Protein AF-A0A1M7CJM1-F1 (afdb_monomer_lite)

Sequence (289 aa):
MRGKDGDCLLLLNLLDDLEYRTYTNAGRSAFRRVAKGGFLGARLVSLANVPGAWLVSGVMSSYPRTAASEIARAALDLATGRPDLVFRNPEKIEQGWRSMREDRAAFAEFCGSDELILTPEEAEDRINAYYLHRQEIAAGQRPGAARGERRLVPNRPAFALPPELADSDTVGVVYDQVDGLNFYADYGMLRDLFANPALTGRKRHQDLLRTYLREESITPLPIRRLTAAFPETADAVFRGLLRQPGFTWSEHGNALLRRRKPWYYENEPRPGVSVIGDRLSELLRVRSR

pLDDT: mean 88.88, std 11.82, range [33.0, 98.06]

Structure (mmCIF, N/CA/C/O backbone):
data_AF-A0A1M7CJM1-F1
#
_entry.id   AF-A0A1M7CJM1-F1
#
loop_
_atom_site.group_PDB
_atom_site.id
_atom_site.type_symbol
_atom_site.label_atom_id
_atom_site.label_alt_id
_atom_site.label_comp_id
_atom_site.label_asym_id
_atom_site.label_entity_id
_atom_site.label_seq_id
_atom_site.pdbx_PDB_ins_code
_atom_site.Cartn_x
_atom_site.Cartn_y
_atom_site.Cartn_z
_atom_site.occupancy
_atom_site.B_iso_or_equiv
_atom_site.auth_seq_id
_atom_site.auth_comp_id
_atom_site.auth_asym_id
_atom_site.auth_atom_id
_atom_site.pdbx_PDB_model_num
ATOM 1 N N . MET A 1 1 ? 16.970 -2.933 -26.904 1.00 84.50 1 MET A N 1
ATOM 2 C CA . MET A 1 1 ? 17.015 -3.952 -27.981 1.00 84.50 1 MET A CA 1
ATOM 3 C C . MET A 1 1 ? 18.106 -4.978 -27.690 1.00 84.50 1 MET A C 1
ATOM 5 O O . MET A 1 1 ? 19.251 -4.582 -27.468 1.00 84.50 1 MET A O 1
ATOM 9 N N . ARG A 1 2 ? 17.745 -6.270 -27.643 1.00 88.19 2 ARG A N 1
ATOM 10 C CA . ARG A 1 2 ? 18.648 -7.399 -27.340 1.00 88.19 2 ARG A CA 1
ATOM 11 C C . ARG A 1 2 ? 19.278 -7.992 -28.603 1.00 88.19 2 ARG A C 1
ATOM 13 O O . ARG A 1 2 ? 20.480 -8.260 -28.616 1.00 88.19 2 ARG A O 1
ATOM 20 N N . GLY A 1 3 ? 18.503 -8.110 -29.677 1.00 86.62 3 GLY A N 1
ATOM 21 C CA . GLY A 1 3 ? 18.974 -8.625 -30.958 1.00 86.62 3 GLY A CA 1
ATOM 22 C C . GLY A 1 3 ? 17.943 -8.492 -32.075 1.00 86.62 3 GLY A C 1
ATOM 23 O O . GLY A 1 3 ? 16.878 -7.898 -31.893 1.00 86.62 3 GLY A O 1
ATOM 24 N N . LYS A 1 4 ? 18.293 -9.051 -33.233 1.00 85.56 4 LYS A N 1
ATOM 25 C CA . LYS A 1 4 ? 17.396 -9.260 -34.373 1.00 85.56 4 LYS A CA 1
ATOM 26 C C . LYS A 1 4 ? 17.303 -10.764 -34.610 1.00 85.56 4 LYS A C 1
ATOM 28 O O . LYS A 1 4 ? 18.337 -11.424 -34.557 1.00 85.56 4 LYS A O 1
ATOM 33 N N . ASP A 1 5 ? 16.104 -11.265 -34.863 1.00 82.94 5 ASP A N 1
ATOM 34 C CA . ASP A 1 5 ? 15.852 -12.663 -35.217 1.00 82.94 5 ASP A CA 1
ATOM 35 C C . ASP A 1 5 ? 14.985 -12.689 -36.482 1.00 82.94 5 ASP A C 1
ATOM 37 O O . ASP A 1 5 ? 13.798 -12.357 -36.456 1.00 82.94 5 ASP A O 1
ATOM 41 N N . GLY A 1 6 ? 15.624 -12.947 -37.626 1.00 83.00 6 GLY A N 1
ATOM 42 C CA . GLY A 1 6 ? 15.008 -12.818 -38.946 1.00 83.00 6 GLY A CA 1
ATOM 43 C C . GLY A 1 6 ? 14.379 -11.437 -39.172 1.00 83.00 6 GLY A C 1
ATOM 44 O O . GLY A 1 6 ? 15.072 -10.419 -39.235 1.00 83.00 6 GLY A O 1
ATOM 45 N N . ASP A 1 7 ? 13.053 -11.423 -39.300 1.00 82.69 7 ASP A N 1
ATOM 46 C CA . ASP A 1 7 ? 12.228 -10.233 -39.534 1.00 82.69 7 ASP A CA 1
ATOM 47 C C . ASP A 1 7 ? 11.786 -9.495 -38.262 1.00 82.69 7 ASP A C 1
ATOM 49 O O . ASP A 1 7 ? 11.159 -8.436 -38.351 1.00 82.69 7 ASP A O 1
ATOM 53 N N . CYS A 1 8 ? 12.113 -10.021 -37.080 1.00 87.25 8 CYS A N 1
ATOM 54 C CA . CYS A 1 8 ? 11.689 -9.443 -35.811 1.00 87.25 8 CYS A CA 1
ATOM 55 C C . CYS A 1 8 ? 12.843 -8.819 -35.015 1.00 87.25 8 CYS A C 1
ATOM 57 O O . CYS A 1 8 ? 14.019 -9.182 -35.134 1.00 87.25 8 CYS A O 1
ATOM 59 N N . LEU A 1 9 ? 12.489 -7.852 -34.170 1.00 90.19 9 LEU A N 1
ATOM 60 C CA . LEU A 1 9 ? 13.346 -7.356 -33.102 1.00 90.19 9 LEU A CA 1
ATOM 61 C C . LEU A 1 9 ? 13.034 -8.088 -31.804 1.00 90.19 9 LEU A C 1
ATOM 63 O O . LEU A 1 9 ? 11.875 -8.182 -31.407 1.00 90.19 9 LEU A O 1
ATOM 67 N N . LEU A 1 10 ? 14.087 -8.505 -31.103 1.00 92.62 10 LEU A N 1
ATOM 68 C CA . LEU A 1 10 ? 13.991 -8.974 -29.726 1.00 92.62 10 LEU A CA 1
ATOM 69 C C . LEU A 1 10 ? 14.161 -7.777 -28.791 1.00 92.62 10 LEU A C 1
ATOM 71 O O . LEU A 1 10 ? 15.243 -7.172 -28.693 1.00 92.62 10 LEU A O 1
ATOM 75 N N . LEU A 1 11 ? 13.070 -7.395 -28.133 1.00 93.44 11 LEU A N 1
ATOM 76 C CA . LEU A 1 11 ? 13.013 -6.247 -27.237 1.00 93.44 11 LEU A CA 1
ATOM 77 C C . LEU A 1 11 ? 12.764 -6.720 -25.810 1.00 93.44 11 LEU A C 1
ATOM 79 O O . LEU A 1 11 ? 11.724 -7.292 -25.536 1.00 93.44 11 LEU A O 1
ATOM 83 N N . LEU A 1 12 ? 13.691 -6.432 -24.901 1.00 94.25 12 LEU A N 1
ATOM 84 C CA . LEU A 1 12 ? 13.405 -6.499 -23.471 1.00 94.25 12 LEU A CA 1
ATOM 85 C C . LEU A 1 12 ? 12.703 -5.203 -23.065 1.00 94.25 12 LEU A C 1
ATOM 87 O O . LEU A 1 12 ? 13.264 -4.121 -23.285 1.00 94.25 12 LEU A O 1
ATOM 91 N N . ASN A 1 13 ? 11.509 -5.312 -22.498 1.00 94.62 13 ASN A N 1
ATOM 92 C CA . ASN A 1 13 ? 10.815 -4.184 -21.894 1.00 94.62 13 ASN A CA 1
ATOM 93 C C . ASN A 1 13 ? 11.409 -3.908 -20.505 1.00 94.62 13 ASN A C 1
ATOM 95 O O . ASN A 1 13 ? 11.657 -4.823 -19.732 1.00 94.62 13 ASN A O 1
ATOM 99 N N . LEU A 1 14 ? 11.678 -2.636 -20.211 1.00 94.25 14 LEU A N 1
ATOM 100 C CA . LEU A 1 14 ? 12.316 -2.218 -18.959 1.00 94.25 14 LEU A CA 1
ATOM 101 C C . LEU A 1 14 ? 11.349 -2.170 -17.765 1.00 94.25 14 LEU A C 1
ATOM 103 O O . LEU A 1 14 ? 11.813 -1.973 -16.647 1.00 94.25 14 LEU A O 1
ATOM 107 N N . LEU A 1 15 ? 10.037 -2.290 -18.000 1.00 92.81 15 LEU A N 1
ATOM 108 C CA . LEU A 1 15 ? 9.016 -2.238 -16.949 1.00 92.81 15 LEU A CA 1
ATOM 109 C C . LEU A 1 15 ? 8.681 -3.632 -16.409 1.00 92.81 15 LEU A C 1
ATOM 111 O O . LEU A 1 15 ? 8.781 -3.866 -15.211 1.00 92.81 15 LEU A O 1
ATOM 115 N N . ASP A 1 16 ? 8.284 -4.549 -17.292 1.00 92.62 16 ASP A N 1
ATOM 116 C CA . ASP A 1 16 ? 7.813 -5.894 -16.930 1.00 92.62 16 ASP A CA 1
ATOM 117 C C . ASP A 1 16 ? 8.903 -6.978 -17.045 1.00 92.62 16 ASP A C 1
ATOM 119 O O . ASP A 1 16 ? 8.670 -8.123 -16.668 1.00 92.62 16 ASP A O 1
ATOM 123 N N . ASP A 1 17 ? 10.096 -6.632 -17.537 1.00 93.31 17 ASP A N 1
ATOM 124 C CA . ASP A 1 17 ? 11.204 -7.553 -17.832 1.00 93.31 17 ASP A CA 1
ATOM 125 C C . ASP A 1 17 ? 10.871 -8.683 -18.826 1.00 93.31 17 ASP A C 1
ATOM 127 O O . ASP A 1 17 ? 11.624 -9.650 -18.945 1.00 93.31 17 ASP A O 1
ATOM 131 N N . LEU A 1 18 ? 9.787 -8.565 -19.597 1.00 93.12 18 LEU A N 1
ATOM 132 C CA . LEU A 1 18 ? 9.460 -9.543 -20.630 1.00 93.12 18 LEU A CA 1
ATOM 133 C C . LEU A 1 18 ? 10.205 -9.248 -21.933 1.00 93.12 18 LEU A C 1
ATOM 135 O O . LEU A 1 18 ? 10.439 -8.095 -22.322 1.00 93.12 18 LEU A O 1
ATOM 139 N N . GLU A 1 19 ? 10.545 -10.321 -22.644 1.00 93.12 19 GLU A N 1
ATOM 140 C CA . GLU A 1 19 ? 11.060 -10.239 -24.004 1.00 93.12 19 GLU A CA 1
ATOM 141 C C . GLU A 1 19 ? 9.928 -10.318 -25.031 1.00 93.12 19 GLU A C 1
ATOM 143 O O . GLU A 1 19 ? 9.109 -11.234 -25.048 1.00 93.12 19 GLU A O 1
ATOM 148 N N . TYR A 1 20 ? 9.920 -9.348 -25.936 1.00 92.69 20 TYR A N 1
ATOM 149 C CA . TYR A 1 20 ? 8.908 -9.161 -26.959 1.00 92.69 20 TYR A CA 1
ATOM 150 C C . TYR A 1 20 ? 9.507 -9.413 -28.342 1.00 92.69 20 TYR A C 1
ATOM 152 O O . TYR A 1 20 ? 10.374 -8.657 -28.801 1.00 92.69 20 TYR A O 1
ATOM 160 N N . ARG A 1 21 ? 9.004 -10.442 -29.038 1.00 93.00 21 ARG A N 1
ATOM 161 C CA . ARG A 1 21 ? 9.269 -10.669 -30.467 1.00 93.00 21 ARG A CA 1
ATOM 162 C C . ARG A 1 21 ? 8.431 -9.704 -31.290 1.00 93.00 21 ARG A C 1
ATOM 164 O O . ARG A 1 21 ? 7.219 -9.868 -31.425 1.00 93.00 21 ARG A O 1
ATOM 171 N N . THR A 1 22 ? 9.090 -8.669 -31.792 1.00 92.00 22 THR A N 1
ATOM 172 C CA . THR A 1 22 ? 8.424 -7.484 -32.326 1.00 92.00 22 THR A CA 1
ATOM 173 C C . THR A 1 22 ? 8.595 -7.369 -33.835 1.00 92.00 22 THR A C 1
ATOM 175 O O . THR A 1 22 ? 9.712 -7.322 -34.345 1.00 92.00 22 THR A O 1
ATOM 178 N N . TYR A 1 23 ? 7.477 -7.258 -34.539 1.00 90.06 23 TYR A N 1
ATOM 179 C CA . TYR A 1 23 ? 7.357 -7.152 -35.986 1.00 90.06 23 TYR A CA 1
ATOM 180 C C . TYR A 1 23 ? 6.889 -5.752 -36.391 1.00 90.06 23 TYR A C 1
ATOM 182 O O . TYR A 1 23 ? 6.396 -4.964 -35.580 1.00 90.06 23 TYR A O 1
ATOM 190 N N . THR A 1 24 ? 7.019 -5.440 -37.675 1.00 87.12 24 THR A N 1
ATOM 191 C CA . THR A 1 24 ? 6.542 -4.188 -38.265 1.00 87.12 24 THR A CA 1
ATOM 192 C C . THR A 1 24 ? 5.958 -4.452 -39.646 1.00 87.12 24 THR A C 1
ATOM 194 O O . THR A 1 24 ? 6.519 -5.212 -40.432 1.00 87.12 24 THR A O 1
ATOM 197 N N . ASN A 1 25 ? 4.838 -3.803 -39.955 1.00 84.62 25 ASN A N 1
ATOM 198 C CA . ASN A 1 25 ? 4.237 -3.814 -41.288 1.00 84.62 25 ASN A CA 1
ATOM 199 C C . ASN A 1 25 ? 4.896 -2.797 -42.243 1.00 84.62 25 ASN A C 1
ATOM 201 O O . ASN A 1 25 ? 4.632 -2.832 -43.439 1.00 84.62 25 ASN A O 1
ATOM 205 N N . ALA A 1 26 ? 5.785 -1.931 -41.741 1.00 80.06 26 ALA A N 1
ATOM 206 C CA . ALA A 1 26 ? 6.560 -0.977 -42.540 1.00 80.06 26 ALA A CA 1
ATOM 207 C C . ALA A 1 26 ? 7.817 -1.605 -43.188 1.00 80.06 26 ALA A C 1
ATOM 209 O O . ALA A 1 26 ? 8.628 -0.906 -43.796 1.00 80.06 26 ALA A O 1
ATOM 210 N N . GLY A 1 27 ? 7.987 -2.926 -43.056 1.00 73.56 27 GLY A N 1
ATOM 211 C CA . GLY A 1 27 ? 9.095 -3.694 -43.621 1.00 73.56 27 GLY A CA 1
ATOM 212 C C . GLY A 1 27 ? 10.416 -3.571 -42.847 1.00 73.56 27 GLY A C 1
ATOM 213 O O . GLY A 1 27 ? 10.579 -2.754 -41.940 1.00 73.56 27 GLY A O 1
ATOM 214 N N . ARG A 1 28 ? 11.410 -4.387 -43.233 1.00 71.00 28 ARG A N 1
ATOM 215 C CA . ARG A 1 28 ? 12.724 -4.506 -42.553 1.00 71.00 28 ARG A CA 1
ATOM 216 C C . ARG A 1 28 ? 13.463 -3.174 -42.364 1.00 71.00 28 ARG A C 1
ATOM 218 O O . ARG A 1 28 ? 14.295 -3.043 -41.464 1.00 71.00 28 ARG A O 1
ATOM 225 N N . SER A 1 29 ? 13.208 -2.190 -43.228 1.00 77.12 29 SER A N 1
ATOM 226 C CA . SER A 1 29 ? 13.859 -0.876 -43.189 1.00 77.12 29 SER A CA 1
ATOM 227 C C . SER A 1 29 ? 13.506 -0.075 -41.935 1.00 77.12 29 SER A C 1
ATOM 229 O O . SER A 1 29 ? 14.370 0.654 -41.441 1.00 77.12 29 SER A O 1
ATOM 231 N N . ALA A 1 30 ? 12.308 -0.259 -41.370 1.00 77.00 30 ALA A N 1
ATOM 232 C CA . ALA A 1 30 ? 11.867 0.444 -40.167 1.00 77.00 30 ALA A CA 1
ATOM 233 C C . ALA A 1 30 ? 12.804 0.187 -38.973 1.00 77.00 30 ALA A C 1
ATOM 235 O O . ALA A 1 30 ? 13.086 1.086 -38.183 1.00 77.00 30 ALA A O 1
ATOM 236 N N . PHE A 1 31 ? 13.400 -1.005 -38.896 1.00 82.44 31 PHE A N 1
ATOM 237 C CA . PHE A 1 31 ? 14.320 -1.390 -37.826 1.00 82.44 31 PHE A CA 1
ATOM 238 C C . PHE A 1 31 ? 15.801 -1.085 -38.106 1.00 82.44 31 PHE A C 1
ATOM 240 O O . PHE A 1 31 ? 16.669 -1.469 -37.314 1.00 82.44 31 PHE A O 1
ATOM 247 N N . ARG A 1 32 ? 16.145 -0.405 -39.211 1.00 78.69 32 ARG A N 1
ATOM 248 C CA 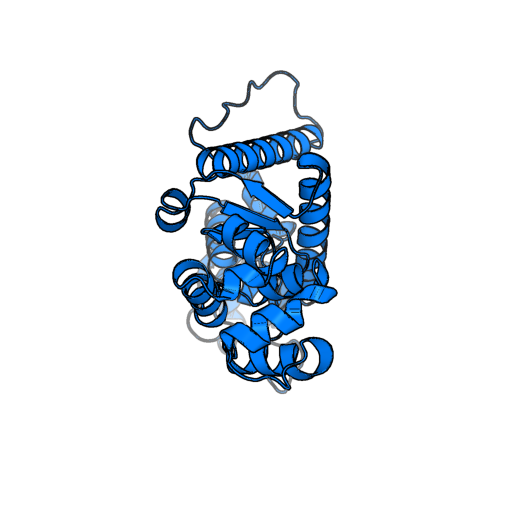. ARG A 1 32 ? 17.553 -0.064 -39.518 1.00 78.69 32 ARG A CA 1
ATOM 249 C C . ARG A 1 32 ? 18.170 0.870 -38.481 1.00 78.69 32 ARG A C 1
ATOM 251 O O . ARG A 1 32 ? 19.335 0.699 -38.147 1.00 78.69 32 ARG A O 1
ATOM 258 N N . ARG A 1 33 ? 17.389 1.818 -37.953 1.00 76.00 33 ARG A N 1
ATOM 259 C CA . ARG A 1 33 ? 17.859 2.820 -36.976 1.00 76.00 33 ARG A CA 1
ATOM 260 C C . ARG A 1 33 ? 17.993 2.273 -35.551 1.00 76.00 33 ARG A C 1
ATOM 262 O O . ARG A 1 33 ? 18.588 2.925 -34.700 1.00 76.00 33 ARG A O 1
ATOM 269 N N . VAL A 1 34 ? 17.478 1.071 -35.283 1.00 81.06 34 VAL A N 1
ATOM 270 C CA . VAL A 1 34 ? 17.554 0.443 -33.959 1.00 81.06 34 VAL A CA 1
ATOM 271 C C . VAL A 1 34 ? 18.825 -0.401 -33.868 1.00 81.06 34 VAL A C 1
ATOM 273 O O . VAL A 1 34 ? 18.889 -1.524 -34.375 1.00 81.06 34 VAL A O 1
ATOM 276 N N . ALA A 1 35 ? 19.848 0.155 -33.220 1.00 83.19 35 ALA A N 1
ATOM 277 C CA . ALA A 1 35 ? 21.113 -0.527 -32.960 1.00 83.19 35 ALA A CA 1
ATOM 278 C C . ALA A 1 35 ? 21.034 -1.443 -31.727 1.00 83.19 35 ALA A C 1
ATOM 280 O O . ALA A 1 35 ? 20.238 -1.222 -30.807 1.00 83.19 35 ALA A O 1
ATOM 281 N N . LYS A 1 36 ? 21.880 -2.482 -31.690 1.00 86.19 36 LYS A N 1
ATOM 282 C CA . LYS A 1 36 ? 21.979 -3.388 -30.535 1.00 86.19 36 LYS A CA 1
ATOM 283 C C . LYS A 1 36 ? 22.379 -2.599 -29.291 1.00 86.19 36 LYS A C 1
ATOM 285 O O . LYS A 1 36 ? 23.283 -1.771 -29.342 1.00 86.19 36 LYS A O 1
ATOM 290 N N . GLY A 1 37 ? 21.680 -2.831 -28.180 1.00 85.81 37 GLY A N 1
ATOM 291 C CA . GLY A 1 37 ? 21.872 -2.066 -26.945 1.00 85.81 37 GLY A CA 1
ATOM 292 C C . GLY A 1 37 ? 21.265 -0.656 -26.949 1.00 85.81 37 GLY A C 1
ATOM 293 O O . GLY A 1 37 ? 21.315 -0.003 -25.912 1.00 85.81 37 GLY A O 1
ATOM 294 N N . GLY A 1 38 ? 20.677 -0.202 -28.062 1.00 91.00 38 GLY A N 1
ATOM 295 C CA . GLY A 1 38 ? 19.844 1.001 -28.111 1.00 91.00 38 GLY A CA 1
ATOM 296 C C . GLY A 1 38 ? 18.434 0.759 -27.567 1.00 91.00 38 GLY A C 1
ATOM 297 O O . GLY A 1 38 ? 18.042 -0.382 -27.272 1.00 91.00 38 GLY A O 1
ATOM 298 N N . PHE A 1 39 ? 17.663 1.838 -27.460 1.00 93.50 39 PHE A N 1
ATOM 299 C CA . PHE A 1 39 ? 16.317 1.837 -26.888 1.00 93.50 39 PHE A CA 1
ATOM 300 C C . PHE A 1 39 ? 15.264 2.169 -27.940 1.00 93.50 39 PHE A C 1
ATOM 302 O O . PHE A 1 39 ? 15.551 2.791 -28.964 1.00 93.50 39 PHE A O 1
ATOM 309 N N . LEU A 1 40 ? 14.041 1.719 -27.678 1.00 92.38 40 LEU A N 1
ATOM 310 C CA . LEU A 1 40 ? 12.901 1.907 -28.557 1.00 92.38 40 LEU A CA 1
ATOM 311 C C . LEU A 1 40 ? 11.705 2.356 -27.723 1.00 92.38 40 LEU A C 1
ATOM 313 O O . LEU A 1 40 ? 11.311 1.644 -26.805 1.00 92.38 40 LEU A O 1
ATOM 317 N N . GLY A 1 41 ? 11.141 3.512 -28.058 1.00 92.19 41 GLY A N 1
ATOM 318 C CA . GLY A 1 41 ? 9.821 3.934 -27.604 1.00 92.19 41 GLY A CA 1
ATOM 319 C C . GLY A 1 41 ? 8.807 3.644 -28.704 1.00 92.19 41 GLY A C 1
ATOM 320 O O . GLY A 1 41 ? 8.903 4.214 -29.790 1.00 92.19 41 GLY A O 1
ATOM 321 N N . ALA A 1 42 ? 7.874 2.730 -28.450 1.00 90.94 42 ALA A N 1
ATOM 322 C CA . ALA A 1 42 ? 6.820 2.362 -29.390 1.00 90.94 42 ALA A CA 1
ATOM 323 C C . ALA A 1 42 ? 5.628 1.755 -28.647 1.00 90.94 42 ALA A C 1
ATOM 325 O O . ALA A 1 42 ? 5.786 1.176 -27.572 1.00 90.94 42 ALA A O 1
ATOM 326 N N . ARG A 1 43 ? 4.441 1.827 -29.255 1.00 91.00 43 ARG A N 1
ATOM 327 C CA . ARG A 1 43 ? 3.285 1.043 -28.816 1.00 91.00 43 ARG A CA 1
ATOM 328 C C . ARG A 1 43 ? 3.327 -0.325 -29.487 1.00 91.00 43 ARG A C 1
ATOM 330 O O . ARG A 1 43 ? 3.400 -0.409 -30.712 1.00 91.00 43 ARG A O 1
ATOM 337 N N . LEU A 1 44 ? 3.245 -1.382 -28.685 1.00 91.38 44 LEU A N 1
ATOM 338 C CA . LEU A 1 44 ? 3.145 -2.755 -29.169 1.00 91.38 44 LEU A CA 1
ATOM 339 C C . LEU A 1 44 ? 1.716 -3.268 -28.997 1.00 91.38 44 LEU A C 1
ATOM 341 O O . LEU A 1 44 ? 1.082 -3.029 -27.969 1.00 91.38 44 LEU A O 1
ATOM 345 N N . VAL A 1 45 ? 1.217 -3.983 -30.002 1.00 90.62 45 VAL A N 1
ATOM 346 C CA . VAL A 1 45 ? -0.061 -4.704 -29.940 1.00 90.62 45 VAL A CA 1
ATOM 347 C C . VAL A 1 45 ? 0.179 -6.191 -30.161 1.00 90.62 45 VAL A C 1
ATOM 349 O O . VAL A 1 45 ? 0.998 -6.570 -30.997 1.00 90.62 45 VAL A O 1
ATOM 352 N N . SER A 1 46 ? -0.510 -7.032 -29.393 1.00 90.94 46 SER A N 1
ATOM 353 C CA . SER A 1 46 ? -0.416 -8.482 -29.556 1.00 90.94 46 SER A CA 1
ATOM 354 C C . SER A 1 46 ? -1.129 -8.902 -30.838 1.00 90.94 46 SER A C 1
ATOM 356 O O . SER A 1 46 ? -2.231 -8.432 -31.126 1.00 90.94 46 SER A O 1
ATOM 358 N N . LEU A 1 47 ? -0.502 -9.789 -31.608 1.00 86.38 47 LEU A N 1
ATOM 359 C CA . LEU A 1 47 ? -1.147 -10.439 -32.740 1.00 86.38 47 LEU A CA 1
ATOM 360 C C . LEU A 1 47 ? -1.936 -11.641 -32.220 1.00 86.38 47 LEU A C 1
ATOM 362 O O . LEU A 1 47 ? -1.355 -12.680 -31.928 1.00 86.38 47 LEU A O 1
ATOM 366 N N . ALA A 1 48 ? -3.261 -11.500 -32.125 1.00 79.75 48 ALA A N 1
ATOM 367 C CA . ALA A 1 48 ? -4.143 -12.502 -31.513 1.00 79.75 48 ALA A CA 1
ATOM 368 C C . ALA A 1 48 ? -3.935 -13.934 -32.047 1.00 79.75 48 ALA A C 1
ATOM 370 O O . ALA A 1 48 ? -4.011 -14.893 -31.287 1.00 79.75 48 ALA A O 1
ATOM 371 N N . ASN A 1 49 ? -3.616 -14.074 -33.337 1.00 84.94 49 ASN A N 1
ATOM 372 C CA . ASN A 1 49 ? -3.454 -15.371 -34.000 1.00 84.94 49 ASN A CA 1
ATOM 373 C C . ASN A 1 49 ? -2.027 -15.944 -33.924 1.00 84.94 49 ASN A C 1
ATOM 375 O O . ASN A 1 49 ? -1.792 -17.041 -34.424 1.00 84.94 49 ASN A O 1
ATOM 379 N N . VAL A 1 50 ? -1.062 -15.215 -33.351 1.00 84.62 50 VAL A N 1
ATOM 380 C CA . VAL A 1 50 ? 0.336 -15.654 -33.244 1.00 84.62 50 VAL A CA 1
ATOM 381 C C . VAL A 1 50 ? 0.826 -15.420 -31.811 1.00 84.62 50 VAL A C 1
ATOM 383 O O . VAL A 1 50 ? 1.257 -14.312 -31.474 1.00 84.62 50 VAL A O 1
ATOM 386 N N . PRO A 1 51 ? 0.775 -16.452 -30.949 1.00 83.75 51 PRO A N 1
ATOM 387 C CA . PRO A 1 51 ? 1.221 -16.348 -29.566 1.00 83.75 51 PRO A CA 1
ATOM 388 C C . PRO A 1 51 ? 2.644 -15.792 -29.460 1.00 83.75 51 PRO A C 1
ATOM 390 O O . PRO A 1 51 ? 3.558 -16.232 -30.156 1.00 83.75 51 PRO A O 1
ATOM 393 N N . GLY A 1 52 ? 2.833 -14.799 -28.591 1.00 84.56 52 GLY A N 1
ATOM 394 C CA . GLY A 1 52 ? 4.138 -14.176 -28.355 1.00 84.56 52 GLY A CA 1
ATOM 395 C C . GLY A 1 52 ? 4.628 -13.228 -29.457 1.00 84.56 52 GLY A C 1
ATOM 396 O O . GLY A 1 52 ? 5.705 -12.652 -29.297 1.00 84.56 52 GLY A O 1
ATOM 397 N N . ALA A 1 53 ? 3.865 -13.018 -30.537 1.00 90.81 53 ALA A N 1
ATOM 398 C CA . ALA A 1 53 ? 4.197 -12.038 -31.566 1.00 90.81 53 ALA A CA 1
ATOM 399 C C . ALA A 1 53 ? 3.517 -10.689 -31.311 1.00 90.81 53 ALA A C 1
ATOM 401 O O . ALA A 1 53 ? 2.317 -10.593 -31.036 1.00 90.81 53 ALA A O 1
ATOM 402 N N . TRP A 1 54 ? 4.307 -9.630 -31.453 1.00 93.44 54 TRP A N 1
ATOM 403 C CA . TRP A 1 54 ? 3.891 -8.258 -31.201 1.00 93.44 54 TRP A CA 1
ATOM 404 C C . TRP A 1 54 ? 4.144 -7.403 -32.427 1.00 93.44 54 TRP A C 1
ATOM 406 O O . TRP A 1 54 ? 5.191 -7.516 -33.053 1.00 93.44 54 TRP A O 1
ATOM 416 N N . LEU A 1 55 ? 3.210 -6.526 -32.772 1.00 92.25 55 LEU A N 1
ATOM 417 C CA . LEU A 1 55 ? 3.354 -5.599 -33.886 1.00 92.25 55 LEU A CA 1
ATOM 418 C C . LEU A 1 55 ? 3.543 -4.179 -33.356 1.00 92.25 55 LEU A C 1
ATOM 420 O O . LEU A 1 55 ? 2.827 -3.743 -32.452 1.00 92.25 55 LEU A O 1
ATOM 424 N N . VAL A 1 56 ? 4.489 -3.443 -33.937 1.00 91.00 56 VAL A N 1
ATOM 425 C CA . VAL A 1 56 ? 4.591 -1.996 -33.724 1.00 91.00 56 VAL A CA 1
ATOM 426 C C . VAL A 1 56 ? 3.354 -1.315 -34.303 1.00 91.00 56 VAL A C 1
ATOM 428 O O . VAL A 1 56 ? 3.037 -1.488 -35.478 1.00 91.00 56 VAL A O 1
ATOM 431 N N . SER A 1 57 ? 2.684 -0.511 -33.483 1.00 88.38 57 SER A N 1
ATOM 432 C CA . SER A 1 57 ? 1.525 0.287 -33.872 1.00 88.38 57 SER A CA 1
ATOM 433 C C . SER A 1 57 ? 1.833 1.774 -33.715 1.00 88.38 57 SER A C 1
ATOM 435 O O . SER A 1 57 ? 2.120 2.242 -32.615 1.00 88.38 57 SER A O 1
ATOM 43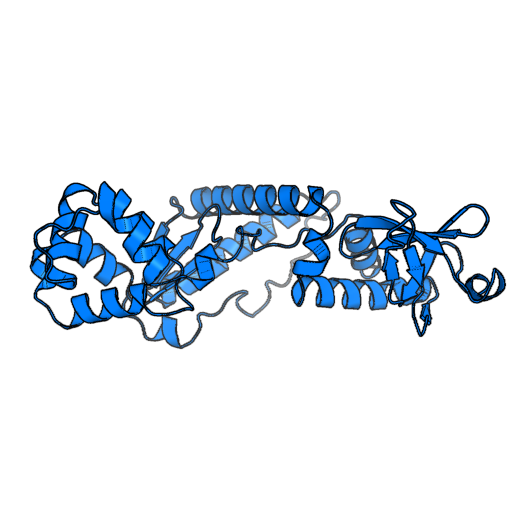7 N N . GLY A 1 58 ? 1.695 2.539 -34.797 1.00 85.12 58 GLY A N 1
ATOM 438 C CA . GLY A 1 58 ? 1.894 3.989 -34.786 1.00 85.12 58 GLY A CA 1
ATOM 439 C C . GLY A 1 58 ? 3.366 4.408 -34.813 1.00 85.12 58 GLY A C 1
ATOM 440 O O . GLY A 1 58 ? 4.196 3.771 -35.462 1.00 85.12 58 GLY A O 1
ATOM 441 N N . VAL A 1 59 ? 3.674 5.526 -34.150 1.00 84.94 59 VAL A N 1
ATOM 442 C CA . VAL A 1 59 ? 5.003 6.152 -34.193 1.00 84.94 59 VAL A CA 1
ATOM 443 C C . VAL A 1 59 ? 6.009 5.364 -33.356 1.00 84.94 59 VAL A C 1
ATOM 445 O O . VAL A 1 59 ? 5.714 4.902 -32.254 1.00 84.94 59 VAL A O 1
ATOM 448 N N . MET A 1 60 ? 7.220 5.250 -33.895 1.00 88.69 60 MET A N 1
ATOM 449 C CA . MET A 1 60 ? 8.355 4.602 -33.257 1.00 88.69 60 MET A CA 1
ATOM 450 C C . MET A 1 60 ? 9.522 5.581 -33.152 1.00 88.69 60 MET A C 1
ATOM 452 O O . MET A 1 60 ? 9.957 6.147 -34.156 1.00 88.69 60 MET A O 1
ATOM 456 N N . SER A 1 61 ? 10.068 5.710 -31.946 1.00 89.81 61 SER A N 1
ATOM 457 C CA . SER A 1 61 ? 11.239 6.533 -31.645 1.00 89.81 61 SER A CA 1
ATOM 458 C C . SER A 1 61 ? 12.400 5.643 -31.219 1.00 89.81 61 SER A C 1
ATOM 460 O O . SER A 1 61 ? 12.285 4.858 -30.278 1.00 89.81 61 SER A O 1
ATOM 462 N N . SER A 1 62 ? 13.532 5.745 -31.913 1.00 91.06 62 SER A N 1
ATOM 463 C CA . SER A 1 62 ? 14.759 5.017 -31.574 1.00 91.06 62 SER A CA 1
ATOM 464 C C . SER A 1 62 ? 15.739 5.929 -30.848 1.00 91.06 62 SER A C 1
ATOM 466 O O . SER A 1 62 ? 16.025 7.018 -31.345 1.00 91.06 62 SER A O 1
ATOM 468 N N . TYR A 1 63 ? 16.317 5.455 -29.747 1.00 92.25 63 TYR A N 1
ATOM 469 C CA . TYR A 1 63 ? 17.285 6.213 -28.956 1.00 92.25 63 TYR A CA 1
ATOM 470 C C . TYR A 1 63 ? 18.638 5.491 -28.898 1.00 92.25 63 TYR A C 1
ATOM 472 O O . TYR A 1 63 ? 18.683 4.256 -28.784 1.00 92.25 63 TYR A O 1
ATOM 480 N N . PRO A 1 64 ? 19.755 6.235 -28.964 1.00 91.81 64 PRO A N 1
ATOM 481 C CA . PRO A 1 64 ? 21.088 5.659 -28.867 1.00 91.81 64 PRO A CA 1
ATOM 482 C C . PRO A 1 64 ? 21.368 5.137 -27.455 1.00 91.81 64 PRO A C 1
ATOM 484 O O . PRO A 1 64 ? 20.714 5.502 -26.480 1.00 91.81 64 PRO A O 1
ATOM 487 N N . ARG A 1 65 ? 22.408 4.309 -27.326 1.00 90.31 65 ARG A N 1
ATOM 488 C CA . ARG A 1 65 ? 22.844 3.757 -26.033 1.00 90.31 65 ARG A CA 1
ATOM 489 C C . ARG A 1 65 ? 23.263 4.844 -25.031 1.00 90.31 65 ARG A C 1
ATOM 491 O O . ARG A 1 65 ? 23.148 4.630 -23.832 1.00 90.31 65 ARG A O 1
ATOM 498 N N . THR A 1 66 ? 23.710 6.003 -25.516 1.00 90.69 66 THR A N 1
ATOM 499 C CA . THR A 1 66 ? 24.070 7.174 -24.699 1.00 90.69 66 THR A CA 1
ATOM 500 C C . THR A 1 66 ? 22.875 7.788 -23.966 1.00 90.69 66 THR A C 1
ATOM 502 O O . THR A 1 66 ? 23.069 8.403 -22.926 1.00 90.69 66 THR A O 1
ATOM 505 N N . ALA A 1 67 ? 21.642 7.558 -24.435 1.00 92.00 67 ALA A N 1
ATOM 506 C CA . ALA A 1 67 ? 20.416 8.003 -23.766 1.00 92.00 67 ALA A CA 1
ATOM 507 C C . ALA A 1 67 ? 19.983 7.085 -22.600 1.00 92.00 67 ALA A C 1
ATOM 509 O O . ALA A 1 67 ? 18.917 7.277 -22.021 1.00 92.00 67 ALA A O 1
ATOM 510 N N . ALA A 1 68 ? 20.790 6.076 -22.248 1.00 91.69 68 ALA A N 1
ATOM 511 C CA . ALA A 1 68 ? 20.477 5.067 -21.237 1.00 91.69 68 ALA A CA 1
ATOM 512 C C . ALA A 1 68 ? 19.943 5.640 -19.918 1.00 91.69 68 ALA A C 1
ATOM 514 O O . ALA A 1 68 ? 18.911 5.180 -19.438 1.00 91.69 68 ALA A O 1
ATOM 515 N N . SER A 1 69 ? 20.619 6.641 -19.354 1.00 90.12 69 SER A N 1
ATOM 516 C CA . SER A 1 69 ? 20.248 7.221 -18.058 1.00 90.12 69 SER A CA 1
ATOM 517 C C . SER A 1 69 ? 18.908 7.959 -18.107 1.00 90.12 69 SER A C 1
ATOM 519 O O . SER A 1 69 ? 18.135 7.905 -17.153 1.00 90.12 69 SER A O 1
ATOM 521 N N . GLU A 1 70 ? 18.617 8.638 -19.218 1.00 93.19 70 GLU A N 1
ATOM 522 C CA . GLU A 1 70 ? 17.348 9.341 -19.416 1.00 93.19 70 GLU A CA 1
ATOM 523 C C . GLU A 1 70 ? 16.195 8.349 -19.572 1.00 93.19 70 GLU A C 1
ATOM 525 O O . GLU A 1 70 ? 15.190 8.463 -18.874 1.00 93.19 70 GLU A O 1
ATOM 530 N N . ILE A 1 71 ? 16.383 7.325 -20.412 1.00 94.31 71 ILE A N 1
ATOM 531 C CA . ILE A 1 71 ? 15.397 6.261 -20.620 1.00 94.31 71 ILE A CA 1
ATOM 532 C C . ILE A 1 71 ? 15.143 5.479 -19.330 1.00 94.31 71 ILE A C 1
ATOM 534 O O . ILE A 1 71 ? 13.997 5.166 -19.027 1.00 94.31 71 ILE A O 1
ATOM 538 N N . ALA A 1 72 ? 16.186 5.183 -18.552 1.00 93.81 72 ALA A N 1
ATOM 539 C CA . ALA A 1 72 ? 16.043 4.488 -17.279 1.00 93.81 72 ALA A CA 1
ATOM 540 C C . ALA A 1 72 ? 15.224 5.303 -16.270 1.00 93.81 72 ALA A C 1
ATOM 542 O O . ALA A 1 72 ? 14.342 4.757 -15.617 1.00 93.81 72 ALA A O 1
ATOM 543 N N . ARG A 1 73 ? 15.459 6.616 -16.176 1.00 92.69 73 ARG A N 1
ATOM 544 C CA . ARG A 1 73 ? 14.655 7.487 -15.311 1.00 92.69 73 ARG A CA 1
ATOM 545 C C . ARG A 1 73 ? 13.201 7.553 -15.775 1.00 92.69 73 ARG A C 1
ATOM 547 O O . ARG A 1 73 ? 12.315 7.342 -14.963 1.00 92.69 73 ARG A O 1
ATOM 554 N N . ALA A 1 74 ? 12.965 7.733 -17.074 1.00 93.75 74 ALA A N 1
ATOM 555 C CA . ALA A 1 74 ? 11.611 7.725 -17.624 1.00 93.75 74 ALA A CA 1
ATOM 556 C C . ALA A 1 74 ? 10.888 6.388 -17.370 1.00 93.75 74 ALA A C 1
ATOM 558 O O . ALA A 1 74 ? 9.703 6.375 -17.052 1.00 93.75 74 ALA A O 1
ATOM 559 N N . ALA A 1 75 ? 11.598 5.260 -17.475 1.00 93.50 75 ALA A N 1
ATOM 560 C CA . ALA A 1 75 ? 11.051 3.945 -17.154 1.00 93.50 75 ALA A CA 1
ATOM 561 C C . ALA A 1 75 ? 10.753 3.791 -15.653 1.00 93.50 75 ALA A C 1
ATOM 563 O O . ALA A 1 75 ? 9.718 3.233 -15.307 1.00 93.50 75 ALA A O 1
ATOM 564 N N . LEU A 1 7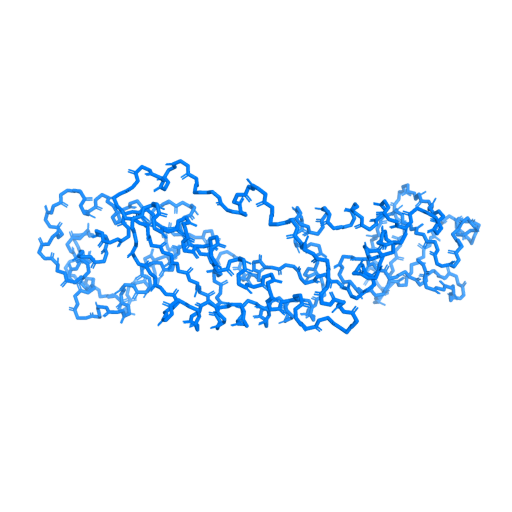6 ? 11.614 4.305 -14.770 1.00 92.19 76 LEU A N 1
ATOM 565 C CA . LEU A 1 76 ? 11.383 4.297 -13.323 1.00 92.19 76 LEU A CA 1
ATOM 566 C C . LEU A 1 76 ? 10.170 5.157 -12.938 1.00 92.19 76 LEU A C 1
ATOM 568 O O . LEU A 1 76 ? 9.315 4.698 -12.182 1.00 92.19 76 LEU A O 1
ATOM 572 N N . ASP A 1 77 ? 10.072 6.367 -13.488 1.00 91.56 77 ASP A N 1
ATOM 573 C CA . ASP A 1 77 ? 8.935 7.266 -13.271 1.00 91.56 77 ASP A CA 1
ATOM 574 C C . ASP A 1 77 ? 7.634 6.598 -13.742 1.00 91.56 77 ASP A C 1
ATOM 576 O O . ASP A 1 77 ? 6.621 6.619 -13.041 1.00 91.56 77 ASP A O 1
ATOM 580 N N . LEU A 1 78 ? 7.674 5.922 -14.897 1.00 91.06 78 LEU A N 1
ATOM 581 C CA . LEU A 1 78 ? 6.525 5.201 -15.435 1.00 91.06 78 LEU A CA 1
ATOM 582 C C . LEU A 1 78 ? 6.157 3.974 -14.590 1.00 91.06 78 LEU A C 1
ATOM 584 O O . LEU A 1 78 ? 4.979 3.775 -14.320 1.00 91.06 78 LEU A O 1
ATOM 588 N N . ALA A 1 79 ? 7.130 3.184 -14.129 1.00 89.94 79 ALA A N 1
ATOM 589 C CA . ALA A 1 79 ? 6.881 2.061 -13.221 1.00 89.94 79 ALA A CA 1
ATOM 590 C C . ALA A 1 79 ? 6.269 2.524 -11.887 1.00 89.94 79 ALA A C 1
ATOM 592 O O . ALA A 1 79 ? 5.412 1.842 -11.334 1.00 89.94 79 ALA A O 1
ATOM 593 N N . THR A 1 80 ? 6.671 3.703 -11.404 1.00 86.62 80 THR A N 1
ATOM 594 C CA . THR A 1 80 ? 6.166 4.292 -10.155 1.00 86.62 80 THR A CA 1
ATOM 595 C C . THR A 1 80 ? 4.746 4.839 -10.321 1.00 86.62 80 THR A C 1
ATOM 597 O O . THR A 1 80 ? 3.897 4.619 -9.464 1.00 86.62 80 THR A O 1
ATOM 600 N N . GLY A 1 81 ? 4.459 5.528 -11.432 1.00 86.81 81 GLY A N 1
ATOM 601 C CA . GLY A 1 81 ? 3.133 6.098 -11.695 1.00 86.81 81 GLY A CA 1
ATOM 602 C C . GLY A 1 81 ? 2.111 5.111 -12.271 1.00 86.81 81 GLY A C 1
ATOM 603 O O . GLY A 1 81 ? 0.912 5.378 -12.215 1.00 86.81 81 GLY A O 1
ATOM 604 N N . ARG A 1 82 ? 2.563 3.997 -12.861 1.00 88.38 82 ARG A N 1
ATOM 605 C CA . ARG A 1 82 ? 1.741 2.986 -13.553 1.00 88.38 82 ARG A CA 1
ATOM 606 C C . ARG A 1 82 ? 2.208 1.558 -13.225 1.00 88.38 82 ARG A C 1
ATOM 608 O O . ARG A 1 82 ? 2.715 0.854 -14.106 1.00 88.38 82 ARG A O 1
ATOM 615 N N . PRO A 1 83 ? 2.031 1.101 -11.970 1.00 85.56 83 PRO A N 1
ATOM 616 C CA . PRO A 1 83 ? 2.462 -0.233 -11.541 1.00 85.56 83 PRO A CA 1
ATOM 617 C C . PRO A 1 83 ? 1.748 -1.369 -12.296 1.00 85.56 83 PRO A C 1
ATOM 619 O O . PRO A 1 83 ? 2.303 -2.455 -12.456 1.00 85.56 83 PRO A O 1
ATOM 622 N N . ASP A 1 84 ? 0.560 -1.110 -12.859 1.00 86.88 84 ASP A N 1
ATOM 623 C CA . ASP A 1 84 ? -0.174 -2.040 -13.727 1.00 86.88 84 ASP A CA 1
ATOM 624 C C . ASP A 1 84 ? 0.655 -2.532 -14.925 1.00 86.88 84 ASP A C 1
ATOM 626 O O . ASP A 1 84 ? 0.490 -3.665 -15.382 1.00 86.88 84 ASP A O 1
ATOM 630 N N . LEU A 1 85 ? 1.586 -1.707 -15.411 1.00 88.62 85 LEU A N 1
ATOM 631 C CA . LEU A 1 85 ? 2.457 -2.056 -16.531 1.00 88.62 85 LEU A CA 1
ATOM 632 C C . LEU A 1 85 ? 3.547 -3.060 -16.144 1.00 88.62 85 LEU A C 1
ATOM 634 O O . LEU A 1 85 ? 3.957 -3.846 -16.994 1.00 88.62 85 LEU A O 1
ATOM 638 N N . VAL A 1 86 ? 3.994 -3.054 -14.886 1.00 90.69 86 VAL A N 1
ATOM 639 C CA . VAL A 1 86 ? 5.017 -3.975 -14.358 1.00 90.69 86 VAL A CA 1
ATOM 640 C C . VAL A 1 86 ? 4.424 -5.373 -14.168 1.00 90.69 86 VAL A C 1
ATOM 642 O O . VAL A 1 86 ? 5.054 -6.381 -14.487 1.00 90.69 86 VAL A O 1
ATOM 645 N N . PHE A 1 87 ? 3.170 -5.444 -13.719 1.00 89.69 87 PHE A N 1
ATOM 646 C CA . PHE A 1 87 ? 2.479 -6.693 -13.378 1.00 89.69 87 PHE A CA 1
ATOM 647 C C . PHE A 1 87 ? 1.955 -7.494 -14.576 1.00 89.69 87 PHE A C 1
ATOM 649 O O . PHE A 1 87 ? 1.290 -8.512 -14.393 1.00 89.69 87 PHE A O 1
ATOM 656 N N . ARG A 1 88 ? 2.295 -7.098 -15.810 1.00 88.00 88 ARG A N 1
ATOM 657 C CA . ARG A 1 88 ? 2.109 -7.958 -16.991 1.00 88.00 88 ARG A CA 1
ATOM 658 C C . ARG A 1 88 ? 2.923 -9.249 -16.891 1.00 88.00 88 ARG A C 1
ATOM 660 O O . ARG A 1 88 ? 2.532 -10.250 -17.485 1.00 88.00 88 ARG A O 1
ATOM 667 N N . ASN A 1 89 ? 4.040 -9.215 -16.165 1.00 91.44 89 ASN A N 1
ATOM 668 C CA . ASN A 1 89 ? 4.847 -10.384 -15.853 1.00 91.44 89 ASN A CA 1
ATOM 669 C C . ASN A 1 89 ? 4.381 -11.021 -14.525 1.00 91.44 89 ASN A C 1
ATOM 671 O O . ASN A 1 89 ? 4.521 -10.387 -13.475 1.00 91.44 89 ASN A O 1
ATOM 675 N N . PRO A 1 90 ? 3.869 -12.267 -14.529 1.00 91.50 90 PRO A N 1
ATOM 676 C CA . PRO A 1 90 ? 3.487 -12.976 -13.306 1.00 91.50 90 PRO A CA 1
ATOM 677 C C . PRO A 1 90 ? 4.628 -13.107 -12.290 1.00 91.50 90 PRO A C 1
ATOM 679 O O . PRO A 1 90 ? 4.400 -12.959 -11.091 1.00 91.50 90 PRO A O 1
ATOM 682 N N . GLU A 1 91 ? 5.870 -13.276 -12.750 1.00 93.25 91 GLU A N 1
ATOM 683 C CA . GLU A 1 91 ? 7.034 -13.358 -11.863 1.00 93.25 91 GLU A CA 1
ATOM 684 C C . GLU A 1 91 ? 7.246 -12.047 -11.096 1.00 93.25 91 GLU A C 1
ATOM 686 O O . GLU A 1 91 ? 7.641 -12.061 -9.931 1.00 93.25 91 GLU A O 1
ATOM 691 N N . LYS A 1 92 ? 6.930 -10.897 -11.710 1.00 92.19 92 LYS A N 1
ATOM 692 C CA . LYS A 1 92 ? 6.993 -9.590 -11.039 1.00 92.19 92 LYS A CA 1
ATOM 693 C C . LYS A 1 92 ? 5.941 -9.445 -9.952 1.00 92.19 92 LYS A C 1
ATOM 695 O O . LYS A 1 92 ? 6.222 -8.826 -8.928 1.00 92.19 92 LYS A O 1
ATOM 700 N N . ILE A 1 93 ? 4.761 -10.033 -10.145 1.00 92.88 93 ILE A N 1
ATOM 701 C CA . ILE A 1 93 ? 3.725 -10.081 -9.107 1.00 92.88 93 ILE A CA 1
ATOM 702 C C . ILE A 1 93 ? 4.235 -10.897 -7.914 1.00 92.88 93 ILE A C 1
ATOM 704 O O . ILE A 1 93 ? 4.172 -10.436 -6.776 1.00 92.88 93 ILE A O 1
ATOM 708 N N . GLU A 1 94 ? 4.798 -12.080 -8.159 1.00 93.81 94 GLU A N 1
ATOM 709 C CA . GLU A 1 94 ? 5.356 -12.928 -7.099 1.00 93.81 94 GLU A CA 1
ATOM 710 C C . GLU A 1 94 ? 6.527 -12.265 -6.365 1.00 93.81 94 GLU A C 1
ATOM 712 O O . GLU A 1 94 ? 6.601 -12.323 -5.134 1.00 93.81 94 GLU A O 1
ATOM 717 N N . GLN A 1 95 ? 7.425 -11.607 -7.104 1.00 92.88 95 GLN A N 1
ATOM 718 C CA . GLN A 1 95 ? 8.524 -10.822 -6.540 1.00 92.88 95 GLN A CA 1
ATOM 719 C C . GLN A 1 95 ? 8.000 -9.669 -5.679 1.00 92.88 95 GLN A C 1
ATOM 721 O O . GLN A 1 95 ? 8.494 -9.482 -4.570 1.00 92.88 95 GLN A O 1
ATOM 726 N N . GLY A 1 96 ? 6.979 -8.940 -6.144 1.00 92.69 96 GLY A N 1
ATOM 727 C CA . GLY A 1 96 ? 6.333 -7.875 -5.375 1.00 92.69 96 GLY A CA 1
ATOM 728 C C . GLY A 1 96 ? 5.757 -8.389 -4.059 1.00 92.69 96 GLY A C 1
ATOM 729 O O . GLY A 1 96 ? 6.047 -7.838 -2.998 1.00 92.69 96 GLY A O 1
ATOM 730 N N . TRP A 1 97 ? 5.034 -9.509 -4.095 1.00 95.06 97 TRP A N 1
ATOM 731 C CA . TRP A 1 97 ? 4.512 -10.137 -2.881 1.00 95.06 97 TRP A CA 1
ATOM 732 C C . TRP A 1 97 ? 5.602 -10.612 -1.924 1.00 95.06 97 TRP A C 1
ATOM 734 O O . TRP A 1 97 ? 5.459 -10.483 -0.708 1.00 95.06 97 TRP A O 1
ATOM 744 N N . ARG A 1 98 ? 6.689 -11.182 -2.453 1.00 95.12 98 ARG A N 1
ATOM 745 C CA . ARG A 1 98 ? 7.836 -11.594 -1.639 1.00 95.12 98 ARG A CA 1
ATOM 746 C C . ARG A 1 98 ? 8.470 -10.385 -0.953 1.00 95.12 98 ARG A C 1
ATOM 748 O O . ARG A 1 98 ? 8.618 -10.420 0.263 1.00 95.12 98 ARG A O 1
ATOM 755 N N . SER A 1 99 ? 8.725 -9.315 -1.707 1.00 91.75 99 SER A N 1
ATOM 756 C CA . SER A 1 99 ? 9.278 -8.062 -1.183 1.00 91.75 99 SER A CA 1
ATOM 757 C C . SER A 1 99 ? 8.395 -7.474 -0.083 1.00 91.75 99 SER A C 1
ATOM 759 O O . SER A 1 99 ? 8.903 -7.142 0.978 1.00 91.75 99 SER A O 1
ATOM 761 N N . MET A 1 100 ? 7.071 -7.414 -0.272 1.00 94.06 100 MET A N 1
ATOM 762 C CA . MET A 1 100 ? 6.159 -6.914 0.769 1.00 94.06 100 MET A CA 1
ATOM 763 C C . MET A 1 100 ? 6.193 -7.758 2.044 1.00 94.06 100 MET A C 1
ATOM 765 O O . MET A 1 100 ? 6.142 -7.211 3.142 1.00 94.06 100 MET A O 1
ATOM 769 N N . ARG A 1 101 ? 6.278 -9.090 1.929 1.00 95.00 101 ARG A N 1
ATOM 770 C CA . ARG A 1 101 ? 6.373 -9.970 3.104 1.00 95.00 101 ARG A CA 1
ATOM 771 C C . ARG A 1 101 ? 7.698 -9.805 3.840 1.00 95.00 101 ARG A C 1
ATOM 773 O O . ARG A 1 101 ? 7.693 -9.770 5.068 1.00 95.00 101 ARG A O 1
ATOM 780 N N . GLU A 1 102 ? 8.802 -9.700 3.106 1.00 93.75 102 GLU A N 1
ATOM 781 C CA . GLU A 1 102 ? 10.128 -9.420 3.669 1.00 93.75 102 GLU A CA 1
ATOM 782 C C . GLU A 1 102 ? 10.145 -8.052 4.361 1.00 93.75 102 GLU A C 1
ATOM 784 O O . GLU A 1 102 ? 10.608 -7.932 5.494 1.00 93.75 102 GLU A O 1
ATOM 789 N N . ASP A 1 103 ? 9.552 -7.038 3.732 1.00 92.81 103 ASP A N 1
ATOM 790 C CA . ASP A 1 103 ? 9.453 -5.697 4.294 1.00 92.81 103 ASP A CA 1
ATOM 791 C C . ASP A 1 103 ? 8.567 -5.641 5.537 1.00 92.81 103 ASP A C 1
ATOM 793 O O . ASP A 1 103 ? 8.939 -4.986 6.510 1.00 92.81 103 ASP A O 1
ATOM 797 N N . ARG A 1 104 ? 7.441 -6.362 5.546 1.00 95.56 104 ARG A N 1
ATOM 798 C CA . ARG A 1 104 ? 6.601 -6.520 6.737 1.00 95.56 104 ARG A CA 1
ATOM 799 C C . ARG A 1 104 ? 7.365 -7.202 7.869 1.00 95.56 104 ARG A C 1
ATOM 801 O O . ARG A 1 104 ? 7.251 -6.775 9.013 1.00 95.56 104 ARG A O 1
ATOM 808 N N . ALA A 1 105 ? 8.110 -8.267 7.573 1.00 96.25 105 ALA A N 1
ATOM 809 C CA . ALA A 1 105 ? 8.883 -8.988 8.582 1.00 96.25 105 ALA A CA 1
ATOM 810 C C . ALA A 1 105 ? 9.960 -8.088 9.203 1.00 96.25 105 ALA A C 1
ATOM 812 O O . ALA A 1 105 ? 10.041 -8.004 10.423 1.00 96.25 105 ALA A O 1
ATOM 813 N N . ALA A 1 106 ? 10.704 -7.347 8.377 1.00 95.25 106 ALA A N 1
ATOM 814 C CA . ALA A 1 106 ? 11.697 -6.384 8.845 1.00 95.25 106 ALA A CA 1
ATOM 815 C C . ALA A 1 106 ? 11.068 -5.238 9.654 1.00 95.25 106 ALA A C 1
ATOM 817 O O . ALA A 1 106 ? 11.632 -4.801 10.655 1.00 95.25 106 ALA A O 1
ATOM 818 N N . PHE A 1 107 ? 9.889 -4.758 9.248 1.00 97.00 107 PHE A N 1
ATOM 819 C CA . PHE A 1 107 ? 9.139 -3.770 10.021 1.00 97.00 107 PHE A CA 1
ATOM 820 C C . PHE A 1 107 ? 8.744 -4.322 11.393 1.00 97.00 107 PHE A C 1
ATOM 822 O O . PHE A 1 107 ? 8.974 -3.664 12.403 1.00 97.00 107 PHE A O 1
ATOM 829 N N . ALA A 1 108 ? 8.195 -5.537 11.442 1.00 97.19 108 ALA A N 1
ATOM 830 C CA . ALA A 1 108 ? 7.794 -6.173 12.691 1.00 97.19 108 ALA A CA 1
ATOM 831 C C . ALA A 1 108 ? 8.990 -6.465 13.608 1.00 97.19 108 ALA A C 1
ATOM 833 O O . ALA A 1 108 ? 8.879 -6.289 14.816 1.00 97.19 108 ALA A O 1
ATOM 834 N N . GLU A 1 109 ? 10.137 -6.853 13.051 1.00 97.12 109 GLU A N 1
ATOM 835 C CA . GLU A 1 109 ? 11.387 -7.026 13.798 1.00 97.12 109 GLU A CA 1
ATOM 836 C C . GLU A 1 109 ? 11.872 -5.699 14.400 1.00 97.12 109 GLU A C 1
ATOM 838 O O . GLU A 1 109 ? 12.194 -5.640 15.585 1.00 97.12 109 GLU A O 1
ATOM 843 N N . PHE A 1 110 ? 11.861 -4.617 13.617 1.00 97.00 110 PHE A N 1
ATOM 844 C CA . PHE A 1 110 ? 12.294 -3.292 14.068 1.00 97.00 110 PHE A CA 1
ATOM 845 C C . PHE A 1 110 ? 11.338 -2.669 15.100 1.00 97.00 110 PHE A C 1
ATOM 847 O O . PHE A 1 110 ? 11.770 -2.059 16.078 1.00 97.00 110 PHE A O 1
ATOM 854 N N . CYS A 1 111 ? 10.029 -2.801 14.887 1.00 96.56 111 CYS A N 1
ATOM 855 C CA . CYS A 1 111 ? 9.000 -2.177 15.718 1.00 96.56 111 CYS A CA 1
ATOM 856 C C . CYS A 1 111 ? 8.522 -3.059 16.883 1.00 96.56 111 CYS A C 1
ATOM 858 O O . CYS A 1 111 ? 7.851 -2.552 17.780 1.00 96.56 111 CYS A O 1
ATOM 860 N N . GLY A 1 112 ? 8.829 -4.359 16.864 1.00 96.81 112 GLY A N 1
ATOM 861 C CA . GLY A 1 112 ? 8.316 -5.373 17.794 1.00 96.81 112 GLY A CA 1
ATOM 862 C C . GLY A 1 112 ? 6.900 -5.876 17.476 1.00 96.81 112 GLY A C 1
ATOM 863 O O . GLY A 1 112 ? 6.398 -6.767 18.156 1.00 96.81 112 GLY A O 1
ATOM 864 N N . SER A 1 113 ? 6.240 -5.307 16.466 1.00 96.19 113 SER A N 1
ATOM 865 C CA . SER A 1 113 ? 4.885 -5.646 16.026 1.00 96.19 113 SER A CA 1
ATOM 866 C C . SER A 1 113 ? 4.667 -5.152 14.595 1.00 96.19 113 SER A C 1
ATOM 868 O O . SER A 1 113 ? 5.312 -4.198 14.158 1.00 96.19 113 SER A O 1
ATOM 870 N N . ASP A 1 114 ? 3.737 -5.771 13.871 1.00 96.50 114 ASP A N 1
ATOM 871 C CA . ASP A 1 114 ? 3.270 -5.278 12.570 1.00 96.50 114 ASP A CA 1
ATOM 872 C C . ASP A 1 114 ? 2.150 -4.228 12.686 1.00 96.50 114 ASP A C 1
ATOM 874 O O . ASP A 1 114 ? 1.682 -3.703 11.678 1.00 96.50 114 ASP A O 1
ATOM 878 N N . GLU A 1 115 ? 1.728 -3.931 13.912 1.00 97.50 115 GLU A N 1
ATOM 879 C CA . GLU A 1 115 ? 0.662 -2.999 14.254 1.00 97.50 115 GLU A CA 1
ATOM 880 C C . GLU A 1 115 ? 1.073 -2.153 15.459 1.00 97.50 115 GLU A C 1
ATOM 882 O O . GLU A 1 115 ? 1.439 -2.685 16.512 1.00 97.50 115 GLU A O 1
ATOM 887 N N . LEU A 1 116 ? 0.998 -0.834 15.293 1.00 97.94 116 LEU A N 1
ATOM 888 C CA . LEU A 1 116 ? 1.314 0.170 16.305 1.00 97.94 116 LEU A CA 1
ATOM 889 C C . LEU A 1 116 ? 0.157 1.160 16.430 1.00 97.94 116 LEU A C 1
ATOM 891 O O . LEU A 1 116 ? -0.528 1.454 15.452 1.00 97.94 116 LEU A O 1
ATOM 895 N N . ILE A 1 117 ? -0.025 1.705 17.630 1.00 97.94 117 ILE A N 1
ATOM 896 C CA . ILE A 1 117 ? -0.943 2.815 17.899 1.00 97.94 117 ILE A CA 1
ATOM 897 C C . ILE A 1 117 ? -0.131 3.871 18.624 1.00 97.94 117 ILE A C 1
ATOM 899 O O . ILE A 1 117 ? 0.354 3.616 19.724 1.00 97.94 117 ILE A O 1
ATOM 903 N N . LEU A 1 118 ? 0.062 5.006 17.967 1.00 98.06 118 LEU A N 1
ATOM 904 C CA . LEU A 1 118 ? 0.995 6.054 18.370 1.00 98.06 118 LEU A CA 1
ATOM 905 C C . LEU A 1 118 ? 0.305 7.415 18.278 1.00 98.06 118 LEU A C 1
ATOM 907 O O . LEU A 1 118 ? -0.731 7.540 17.622 1.00 98.06 118 LEU A O 1
ATOM 911 N N . THR A 1 119 ? 0.880 8.445 18.889 1.00 98.06 119 THR A N 1
ATOM 912 C CA . THR A 1 119 ? 0.539 9.828 18.517 1.00 98.06 119 THR A CA 1
ATOM 913 C C . THR A 1 119 ? 1.046 10.135 17.094 1.00 98.06 119 THR A C 1
ATOM 915 O O . THR A 1 119 ? 1.916 9.415 16.590 1.00 98.06 119 THR A O 1
ATOM 918 N N . PRO A 1 120 ? 0.535 11.178 16.411 1.00 97.06 120 PRO A N 1
ATOM 919 C CA . PRO A 1 120 ? 1.029 11.542 15.082 1.00 97.06 120 PRO A CA 1
ATOM 920 C C . PRO A 1 120 ? 2.547 11.796 15.036 1.00 97.06 120 PRO A C 1
ATOM 922 O O . PRO A 1 120 ? 3.229 11.265 14.163 1.00 97.06 120 PRO A O 1
ATOM 925 N N . GLU A 1 121 ? 3.096 12.527 16.009 1.00 95.56 121 GLU A N 1
ATOM 926 C CA . GLU A 1 121 ? 4.538 12.808 16.099 1.00 95.56 121 GLU A CA 1
ATOM 927 C C . GLU A 1 121 ? 5.356 11.514 16.239 1.00 95.56 121 GLU A C 1
ATOM 929 O O . GLU A 1 121 ? 6.265 11.249 15.452 1.00 95.56 121 GLU A O 1
ATOM 934 N N . GLU A 1 122 ? 4.960 10.635 17.164 1.00 97.31 122 GLU A N 1
ATOM 935 C CA . GLU A 1 122 ? 5.616 9.339 17.364 1.00 97.31 122 GLU A CA 1
ATOM 936 C C . GLU A 1 122 ? 5.534 8.436 16.125 1.00 97.31 122 GLU A C 1
ATOM 938 O O . GLU A 1 122 ? 6.468 7.678 15.849 1.00 97.31 122 GLU A O 1
ATOM 943 N N . ALA A 1 123 ? 4.424 8.482 15.381 1.00 96.94 123 ALA A N 1
ATOM 944 C CA . ALA A 1 123 ? 4.264 7.718 14.150 1.00 96.94 123 ALA A CA 1
ATOM 945 C C . ALA A 1 123 ? 5.220 8.212 13.057 1.00 96.94 123 ALA A C 1
ATOM 947 O O . ALA A 1 123 ? 5.894 7.392 12.427 1.00 96.94 123 ALA A O 1
ATOM 948 N N . GLU A 1 124 ? 5.321 9.527 12.847 1.00 95.50 124 GLU A N 1
ATOM 949 C CA . GLU A 1 124 ? 6.251 10.106 11.873 1.00 95.50 124 GLU A CA 1
ATOM 950 C C . GLU A 1 124 ? 7.709 9.775 12.222 1.00 95.50 124 GLU A C 1
ATOM 952 O O . GLU A 1 124 ? 8.451 9.269 11.369 1.00 95.50 124 GLU A O 1
ATOM 957 N N . ASP A 1 125 ? 8.098 9.963 13.484 1.00 95.25 125 ASP A N 1
ATOM 958 C CA . ASP A 1 125 ? 9.437 9.636 13.976 1.00 95.25 125 ASP A CA 1
ATOM 959 C C . ASP A 1 125 ? 9.756 8.151 13.800 1.00 95.25 125 ASP A C 1
ATOM 961 O O . ASP A 1 125 ? 10.823 7.782 13.294 1.00 95.25 125 ASP A O 1
ATOM 965 N N . ARG A 1 126 ? 8.815 7.271 14.164 1.00 96.12 126 ARG A N 1
ATOM 966 C CA . ARG A 1 126 ? 9.011 5.822 14.066 1.00 96.12 126 ARG A CA 1
ATOM 967 C C . ARG A 1 126 ? 9.201 5.364 12.625 1.00 96.12 126 ARG A C 1
ATOM 969 O O . ARG A 1 126 ? 10.077 4.536 12.365 1.00 96.12 126 ARG A O 1
ATOM 976 N N . ILE A 1 127 ? 8.404 5.882 11.692 1.00 95.44 127 ILE A N 1
ATOM 977 C CA . ILE A 1 127 ? 8.509 5.526 10.272 1.00 95.44 127 ILE A CA 1
ATOM 978 C C . ILE A 1 127 ? 9.812 6.043 9.668 1.00 95.44 127 ILE A C 1
ATOM 980 O O . ILE A 1 127 ? 10.490 5.304 8.950 1.00 95.44 127 ILE A O 1
ATOM 984 N N . ASN A 1 128 ? 10.209 7.276 9.983 1.00 94.38 128 ASN A N 1
ATOM 985 C CA . ASN A 1 128 ? 11.480 7.817 9.514 1.00 94.38 128 ASN A CA 1
ATOM 986 C C . ASN A 1 128 ? 12.677 7.032 10.073 1.00 94.38 128 ASN A C 1
ATOM 988 O O . ASN A 1 128 ? 13.600 6.716 9.318 1.00 94.38 128 ASN A O 1
ATOM 992 N N . ALA A 1 129 ? 12.636 6.641 11.351 1.00 94.50 129 ALA A N 1
ATOM 993 C CA . ALA A 1 129 ? 13.651 5.782 11.958 1.00 94.50 129 ALA A CA 1
ATOM 994 C C . ALA A 1 129 ? 13.727 4.408 11.271 1.00 94.50 129 ALA A C 1
ATOM 996 O O . ALA A 1 129 ? 14.822 3.932 10.962 1.00 94.50 129 ALA A O 1
ATOM 997 N N . TYR A 1 130 ? 12.578 3.798 10.958 1.00 94.56 130 TYR A N 1
ATOM 998 C CA . TYR A 1 130 ? 12.528 2.545 10.204 1.00 94.56 130 TYR A CA 1
ATOM 999 C C . TYR A 1 130 ? 13.142 2.695 8.803 1.00 94.56 130 TYR A C 1
ATOM 1001 O O . TYR A 1 130 ? 13.966 1.875 8.391 1.00 94.56 130 TYR A O 1
ATOM 1009 N N . TYR A 1 131 ? 12.805 3.759 8.068 1.00 91.06 131 TYR A N 1
ATOM 1010 C CA . TYR A 1 131 ? 13.387 3.997 6.747 1.00 91.06 131 TYR A CA 1
ATOM 1011 C C . TYR A 1 131 ? 14.894 4.239 6.798 1.00 91.06 131 TYR A C 1
ATOM 1013 O O . TYR A 1 131 ? 15.613 3.711 5.946 1.00 91.06 131 TYR A O 1
ATOM 1021 N N . LEU A 1 132 ? 15.389 4.976 7.794 1.00 90.31 132 LEU A N 1
ATOM 1022 C CA . LEU A 1 132 ? 16.824 5.158 7.997 1.00 90.31 132 LEU A CA 1
ATOM 1023 C C . LEU A 1 132 ? 17.518 3.814 8.254 1.00 90.31 132 LEU A C 1
ATOM 1025 O O . LEU A 1 132 ? 18.479 3.478 7.563 1.00 90.31 132 LEU A O 1
ATOM 1029 N N . HIS A 1 133 ? 16.970 2.999 9.156 1.00 89.69 133 HIS A N 1
ATOM 1030 C CA . HIS A 1 133 ? 17.484 1.663 9.451 1.00 89.69 133 HIS A CA 1
ATOM 1031 C C . HIS A 1 133 ? 17.553 0.774 8.195 1.00 89.69 133 HIS A C 1
ATOM 1033 O O . HIS A 1 133 ? 18.571 0.134 7.914 1.00 89.69 133 HIS A O 1
ATOM 1039 N N . ARG A 1 134 ? 16.505 0.789 7.360 1.00 88.50 134 ARG A N 1
ATOM 1040 C CA . ARG A 1 134 ? 16.490 0.059 6.081 1.00 88.50 134 ARG A CA 1
ATOM 1041 C C . ARG A 1 134 ? 17.555 0.560 5.108 1.00 88.50 134 ARG A C 1
ATOM 1043 O O . ARG A 1 134 ? 18.179 -0.250 4.417 1.00 88.50 134 ARG A O 1
ATOM 1050 N N . GLN A 1 135 ? 17.787 1.871 5.050 1.00 84.44 135 GLN A N 1
ATOM 1051 C CA . GLN A 1 135 ? 18.847 2.450 4.222 1.00 84.44 135 GLN A CA 1
ATOM 1052 C C . GLN A 1 135 ? 20.243 2.034 4.696 1.00 84.44 135 GLN A C 1
ATOM 1054 O O . GLN A 1 135 ? 21.110 1.779 3.855 1.00 84.44 135 GLN A O 1
ATOM 1059 N N . GLU A 1 136 ? 20.462 1.949 6.008 1.00 84.56 136 GLU A N 1
ATOM 1060 C CA . GLU A 1 136 ? 21.724 1.513 6.612 1.00 84.56 136 GLU A CA 1
ATOM 1061 C C . GLU A 1 136 ? 22.018 0.040 6.312 1.00 84.56 136 GLU A C 1
ATOM 1063 O O . GLU A 1 136 ? 23.107 -0.275 5.823 1.00 84.56 136 GLU A O 1
ATOM 1068 N N . ILE A 1 137 ? 21.035 -0.852 6.482 1.00 84.62 137 ILE A N 1
ATOM 1069 C CA . ILE A 1 137 ? 21.166 -2.272 6.113 1.00 84.62 137 ILE A CA 1
ATOM 1070 C C . ILE A 1 137 ? 21.494 -2.414 4.622 1.00 84.62 137 ILE A C 1
ATOM 1072 O O . ILE A 1 137 ? 22.460 -3.085 4.249 1.00 84.62 137 ILE A O 1
ATOM 1076 N N . ALA A 1 138 ? 20.738 -1.732 3.756 1.00 80.69 138 ALA A N 1
ATOM 1077 C CA . ALA A 1 138 ? 20.957 -1.778 2.311 1.00 80.69 138 ALA A CA 1
ATOM 1078 C C . ALA A 1 138 ? 22.312 -1.178 1.886 1.00 80.69 138 ALA A C 1
ATOM 1080 O O . ALA A 1 138 ? 22.816 -1.476 0.800 1.00 80.69 138 ALA A O 1
ATOM 1081 N N . ALA A 1 139 ? 22.907 -0.306 2.705 1.00 75.06 139 ALA A N 1
ATOM 1082 C CA . ALA A 1 139 ? 24.256 0.208 2.501 1.00 75.06 139 ALA A CA 1
ATOM 1083 C C . ALA A 1 139 ? 25.323 -0.804 2.936 1.00 75.06 139 ALA A C 1
ATOM 1085 O O . ALA A 1 139 ? 26.290 -1.008 2.204 1.00 75.06 139 ALA A O 1
ATOM 1086 N N . GLY A 1 140 ? 25.132 -1.447 4.092 1.00 69.38 140 GLY A N 1
ATOM 1087 C CA . GLY A 1 140 ? 26.058 -2.433 4.658 1.00 69.38 140 GLY A CA 1
ATOM 1088 C C . GLY A 1 140 ? 26.181 -3.714 3.830 1.00 69.38 140 GLY A C 1
ATOM 1089 O O . GLY A 1 140 ? 27.236 -4.338 3.815 1.00 69.38 140 GLY A O 1
ATOM 1090 N N . GLN A 1 141 ? 25.143 -4.068 3.071 1.00 66.56 141 GLN A N 1
ATOM 1091 C CA . GLN A 1 141 ? 25.147 -5.219 2.160 1.00 66.56 141 GLN A CA 1
ATOM 1092 C C . GLN A 1 141 ? 25.863 -4.952 0.816 1.00 66.56 141 GLN A C 1
ATOM 1094 O O . GLN A 1 141 ? 25.896 -5.829 -0.048 1.00 66.56 141 GLN A O 1
ATOM 1099 N N . ARG A 1 142 ? 26.446 -3.760 0.598 1.00 59.78 142 ARG A N 1
ATOM 1100 C CA . ARG A 1 142 ? 27.137 -3.413 -0.659 1.00 59.78 142 ARG A CA 1
ATOM 1101 C C . ARG A 1 142 ? 28.604 -3.873 -0.653 1.00 59.78 142 ARG A C 1
ATOM 1103 O O . ARG A 1 142 ? 29.384 -3.378 0.163 1.00 59.78 142 ARG A O 1
ATOM 1110 N N . PRO A 1 143 ? 29.043 -4.712 -1.613 1.00 48.09 143 PRO A N 1
ATOM 1111 C CA . PRO A 1 143 ? 30.460 -5.020 -1.791 1.00 48.09 143 PRO A CA 1
ATOM 1112 C C . PRO A 1 143 ? 31.234 -3.757 -2.205 1.00 48.09 143 PRO A C 1
ATOM 1114 O O . PRO A 1 143 ? 30.892 -3.121 -3.201 1.00 48.09 143 PRO A O 1
ATOM 1117 N N . GLY A 1 144 ? 32.275 -3.387 -1.452 1.00 54.97 144 GLY A N 1
ATOM 1118 C CA . GLY A 1 144 ? 33.150 -2.249 -1.772 1.00 54.97 144 GLY A CA 1
ATOM 1119 C C . GLY A 1 144 ? 32.702 -0.882 -1.239 1.00 54.97 144 GLY A C 1
ATOM 1120 O O . GLY A 1 144 ? 33.302 0.125 -1.609 1.00 54.97 144 GLY A O 1
ATOM 1121 N N . ALA A 1 145 ? 31.693 -0.817 -0.362 1.00 52.25 145 ALA A N 1
ATOM 1122 C CA . ALA A 1 145 ? 31.385 0.408 0.374 1.00 52.25 145 ALA A CA 1
ATOM 1123 C C . ALA A 1 145 ? 32.548 0.741 1.326 1.00 52.25 145 ALA A C 1
ATOM 1125 O O . ALA A 1 145 ? 32.678 0.171 2.410 1.00 52.25 145 ALA A O 1
ATOM 1126 N N . ALA A 1 146 ? 33.446 1.627 0.893 1.00 45.91 146 ALA A N 1
ATOM 1127 C CA . ALA A 1 146 ? 34.532 2.118 1.726 1.00 45.91 146 ALA A CA 1
ATOM 1128 C C . ALA A 1 146 ? 33.957 2.747 3.007 1.00 45.91 146 ALA A C 1
ATOM 1130 O O . ALA A 1 146 ? 33.045 3.571 2.949 1.00 45.91 146 ALA A O 1
ATOM 1131 N N . ARG A 1 147 ? 34.537 2.394 4.161 1.00 47.34 147 ARG A N 1
ATOM 1132 C CA . ARG A 1 147 ? 34.222 2.896 5.518 1.00 47.34 147 ARG A CA 1
ATOM 1133 C C . ARG A 1 147 ? 34.397 4.425 5.715 1.00 47.34 147 ARG A C 1
ATOM 1135 O O . ARG A 1 147 ? 34.497 4.873 6.850 1.00 47.34 147 ARG A O 1
ATOM 1142 N N . GLY A 1 148 ? 34.468 5.230 4.653 1.00 43.19 148 GLY A N 1
ATOM 11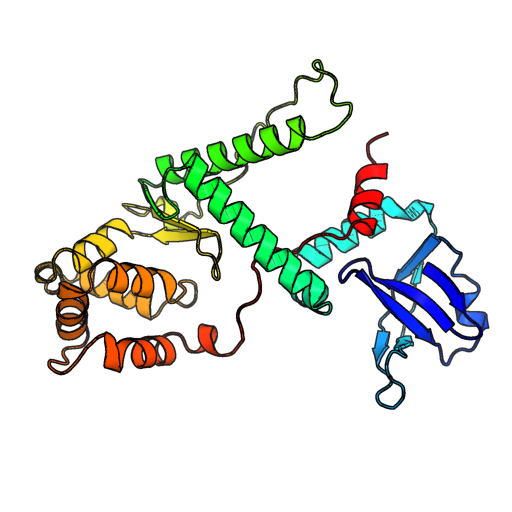43 C CA . GLY A 1 148 ? 34.930 6.624 4.707 1.00 43.19 148 GLY A CA 1
ATOM 1144 C C . GLY A 1 148 ? 34.014 7.687 4.102 1.00 43.19 148 GLY A C 1
ATOM 1145 O O . GLY A 1 148 ? 34.203 8.863 4.404 1.00 43.19 148 GLY A O 1
ATOM 1146 N N . GLU A 1 149 ? 33.010 7.337 3.296 1.00 44.41 149 GLU A N 1
ATOM 1147 C CA . GLU A 1 149 ? 32.050 8.344 2.832 1.00 44.41 149 GLU A CA 1
ATOM 1148 C C . GLU A 1 149 ? 31.004 8.563 3.926 1.00 44.41 149 GLU A C 1
ATOM 1150 O O . GLU A 1 149 ? 30.042 7.805 4.048 1.00 44.41 149 GLU A O 1
ATOM 1155 N N . ARG A 1 150 ? 31.208 9.600 4.754 1.00 45.44 150 ARG A N 1
ATOM 1156 C CA . ARG A 1 150 ? 30.148 10.163 5.603 1.00 45.44 150 ARG A CA 1
ATOM 1157 C C . ARG A 1 150 ? 28.982 10.535 4.695 1.00 45.44 150 ARG A C 1
ATOM 1159 O O . ARG A 1 150 ? 28.966 11.602 4.085 1.00 45.44 150 ARG A O 1
ATOM 1166 N N . ARG A 1 151 ? 28.026 9.619 4.574 1.00 51.66 151 ARG A N 1
ATOM 1167 C CA . ARG A 1 151 ? 26.784 9.841 3.851 1.00 51.66 151 ARG A CA 1
ATOM 1168 C C . ARG A 1 151 ? 26.072 11.004 4.524 1.00 51.66 151 ARG A C 1
ATOM 1170 O O . ARG A 1 151 ? 25.779 10.942 5.715 1.00 51.66 151 ARG A O 1
ATOM 1177 N N . LEU A 1 152 ? 25.818 12.058 3.755 1.00 46.28 152 LEU A N 1
ATOM 1178 C CA . LEU A 1 152 ? 24.859 13.087 4.127 1.00 46.28 152 LEU A CA 1
ATOM 1179 C C . LEU A 1 152 ? 23.531 12.369 4.378 1.00 46.28 152 LEU A C 1
ATOM 1181 O O . LEU A 1 152 ? 22.903 11.886 3.434 1.00 46.28 152 LEU A O 1
ATOM 1185 N N . VAL A 1 153 ? 23.147 12.247 5.650 1.00 50.28 153 VAL A N 1
ATOM 1186 C CA . VAL A 1 153 ? 21.765 11.946 6.021 1.00 50.28 153 VAL A CA 1
ATOM 1187 C C . VAL A 1 153 ? 20.919 12.971 5.263 1.00 50.28 153 VAL A C 1
ATOM 1189 O O . VAL A 1 153 ? 21.245 14.163 5.332 1.00 50.28 153 VAL A O 1
ATOM 1192 N N . PRO A 1 154 ? 19.918 12.562 4.464 1.00 51.47 154 PRO A N 1
ATOM 1193 C CA . PRO A 1 154 ? 19.041 13.527 3.824 1.00 51.47 154 PRO A CA 1
ATOM 1194 C C . PRO A 1 154 ? 18.512 14.461 4.911 1.00 51.47 154 PRO A C 1
ATOM 1196 O O . PRO A 1 154 ? 17.932 13.998 5.886 1.00 51.47 154 PRO A O 1
ATOM 1199 N N . ASN A 1 155 ? 18.720 15.772 4.771 1.00 53.91 155 ASN A N 1
ATOM 1200 C CA . ASN A 1 155 ? 18.317 16.752 5.789 1.00 53.91 155 ASN A CA 1
ATOM 1201 C C . ASN A 1 155 ? 16.782 16.931 5.868 1.00 53.91 155 ASN A C 1
ATOM 1203 O O . ASN A 1 155 ? 16.293 17.905 6.426 1.00 53.91 155 ASN A O 1
ATOM 1207 N N . ARG A 1 156 ? 16.019 16.035 5.229 1.00 59.19 156 ARG A N 1
ATOM 1208 C CA . ARG A 1 156 ? 14.563 16.045 5.137 1.00 59.19 156 ARG A CA 1
ATOM 1209 C C . ARG A 1 156 ? 14.050 14.655 5.508 1.00 59.19 156 ARG A C 1
ATOM 1211 O O . ARG A 1 156 ? 14.624 13.682 5.006 1.00 59.19 156 ARG A O 1
ATOM 1218 N N . PRO A 1 157 ? 12.990 14.553 6.327 1.00 70.88 157 PRO A N 1
ATOM 1219 C CA . PRO A 1 157 ? 12.386 13.267 6.628 1.00 70.88 157 PRO A CA 1
ATOM 1220 C C . PRO A 1 157 ? 11.965 12.572 5.330 1.00 70.88 157 PRO A C 1
ATOM 1222 O O . PRO A 1 157 ? 11.512 13.212 4.374 1.00 70.88 157 PRO A O 1
ATOM 1225 N N . ALA A 1 158 ? 12.165 11.257 5.284 1.00 80.38 158 ALA A N 1
ATOM 1226 C CA . ALA A 1 158 ? 11.753 10.431 4.154 1.00 80.38 158 ALA A CA 1
ATOM 1227 C C . ALA A 1 158 ? 10.222 10.342 4.056 1.00 80.38 158 ALA A C 1
ATOM 1229 O O . ALA A 1 158 ? 9.685 10.066 2.984 1.00 80.38 158 ALA A O 1
ATOM 1230 N N . PHE A 1 159 ? 9.535 10.592 5.169 1.00 87.75 159 PHE A N 1
ATOM 1231 C CA . PHE A 1 159 ? 8.094 10.540 5.312 1.00 87.75 159 PHE A CA 1
ATOM 1232 C C . PHE A 1 159 ? 7.599 11.706 6.161 1.00 87.75 159 PHE A C 1
ATOM 1234 O O . PHE A 1 159 ? 8.188 12.006 7.193 1.00 87.75 159 PHE A O 1
ATOM 1241 N N . ALA A 1 160 ? 6.505 12.320 5.731 1.00 91.06 160 ALA A N 1
ATOM 1242 C CA . ALA A 1 160 ? 5.739 13.261 6.532 1.00 91.06 160 ALA A CA 1
ATOM 1243 C C . ALA A 1 160 ? 4.288 12.787 6.546 1.00 91.06 160 ALA A C 1
ATOM 1245 O O . ALA A 1 160 ? 3.782 12.342 5.506 1.00 91.06 160 ALA A O 1
ATOM 1246 N N . LEU A 1 161 ? 3.631 12.873 7.698 1.00 89.06 161 LEU A N 1
ATOM 1247 C CA . LEU A 1 161 ? 2.226 12.516 7.793 1.00 89.06 161 LEU A CA 1
ATOM 1248 C C . LEU A 1 161 ? 1.364 13.490 6.972 1.00 89.06 161 LEU A C 1
ATOM 1250 O O . LEU A 1 161 ? 1.550 14.707 7.043 1.00 89.06 161 LEU A O 1
ATOM 1254 N N . PRO A 1 162 ? 0.393 12.971 6.202 1.00 90.12 162 PRO A N 1
ATOM 1255 C CA . PRO A 1 162 ? -0.690 13.775 5.658 1.00 90.12 162 PRO A CA 1
ATOM 1256 C C . PRO A 1 162 ? -1.395 14.597 6.755 1.00 90.12 162 PRO A C 1
ATOM 1258 O O . PRO A 1 162 ? -1.569 14.078 7.865 1.00 90.12 162 PRO A O 1
ATOM 1261 N N . PRO A 1 163 ? -1.841 15.836 6.465 1.00 88.12 163 PRO A N 1
ATOM 1262 C CA . PRO A 1 163 ? -2.496 16.704 7.449 1.00 88.12 163 PRO A CA 1
ATOM 1263 C C . PRO A 1 163 ? -3.671 16.038 8.175 1.00 88.12 163 PRO A C 1
ATOM 1265 O O . PRO A 1 163 ? -3.827 16.196 9.379 1.00 88.12 163 PRO A O 1
ATOM 1268 N N . GLU A 1 164 ? -4.447 15.215 7.469 1.00 87.06 164 GLU A N 1
ATOM 1269 C CA . GLU A 1 164 ? -5.616 14.527 8.022 1.00 87.06 164 GLU A CA 1
ATOM 1270 C C . GLU A 1 164 ? -5.249 13.538 9.140 1.00 87.06 164 GLU A C 1
ATOM 1272 O O . GLU A 1 164 ? -6.059 13.271 10.026 1.00 87.06 164 GLU A O 1
ATOM 1277 N N . LEU A 1 165 ? -4.035 12.980 9.103 1.00 91.75 165 LEU A N 1
ATOM 1278 C CA . LEU A 1 165 ? -3.514 12.106 10.155 1.00 91.75 165 LEU A CA 1
ATOM 1279 C C . LEU A 1 165 ? -2.842 12.905 11.275 1.00 91.75 165 LEU A C 1
ATOM 1281 O O . LEU A 1 165 ? -2.887 12.476 12.428 1.00 91.75 165 LEU A O 1
ATOM 1285 N N . ALA A 1 166 ? -2.248 14.055 10.951 1.00 91.19 166 ALA A N 1
ATOM 1286 C CA . ALA A 1 166 ? -1.617 14.941 11.925 1.00 91.19 166 ALA A CA 1
ATOM 1287 C C . ALA A 1 166 ? -2.624 15.532 12.929 1.00 91.19 166 ALA A C 1
ATOM 1289 O O . ALA A 1 166 ? -2.276 15.727 14.090 1.00 91.19 166 ALA A O 1
ATOM 1290 N N . ASP A 1 167 ? -3.873 15.741 12.502 1.00 91.44 167 ASP A N 1
ATOM 1291 C CA . ASP A 1 167 ? -4.958 16.266 13.344 1.00 91.44 167 ASP A CA 1
ATOM 1292 C C . ASP A 1 167 ? -5.661 15.190 14.204 1.00 91.44 167 ASP A C 1
ATOM 1294 O O . ASP A 1 167 ? -6.588 15.502 14.954 1.00 91.44 167 ASP A O 1
ATOM 1298 N N . SER A 1 168 ? -5.265 13.917 14.087 1.00 94.25 168 SER A N 1
ATOM 1299 C CA . SER A 1 168 ? -5.892 12.809 14.823 1.00 94.25 168 SER A CA 1
ATOM 1300 C C . SER A 1 168 ? -5.310 12.619 16.227 1.00 94.25 168 SER A C 1
ATOM 1302 O O . SER A 1 168 ? -4.140 12.908 16.472 1.00 94.25 168 SER A O 1
ATOM 1304 N N . ASP A 1 169 ? -6.106 12.071 17.155 1.00 95.25 169 ASP A N 1
ATOM 1305 C CA . ASP A 1 169 ? -5.633 11.807 18.525 1.00 95.25 169 ASP A CA 1
ATOM 1306 C C . ASP A 1 169 ? -4.591 10.672 18.531 1.00 95.25 169 ASP A C 1
ATOM 1308 O O . ASP A 1 169 ? -3.651 10.658 19.325 1.00 95.25 169 ASP A O 1
ATOM 1312 N N . THR A 1 170 ? -4.777 9.685 17.648 1.00 97.88 170 THR A N 1
ATOM 1313 C CA . THR A 1 170 ? -3.880 8.533 17.492 1.00 97.88 170 THR A CA 1
ATOM 1314 C C . THR A 1 170 ? -3.804 8.097 16.036 1.00 97.88 170 THR A C 1
ATOM 1316 O O . THR A 1 170 ? -4.810 8.099 15.331 1.00 97.88 170 THR A O 1
ATOM 1319 N N . VAL A 1 171 ? -2.639 7.618 15.613 1.00 98.06 171 VAL A N 1
ATOM 1320 C CA . VAL A 1 171 ? -2.418 7.007 14.303 1.00 98.06 171 VAL A CA 1
ATOM 1321 C C . VAL A 1 171 ? -2.141 5.518 14.483 1.00 98.06 171 VAL A C 1
ATOM 1323 O O . VAL A 1 171 ? -1.208 5.108 15.175 1.00 98.06 171 VAL A O 1
ATOM 1326 N N . GLY A 1 172 ? -2.965 4.695 13.839 1.00 97.75 172 GLY A N 1
ATOM 1327 C CA . GLY A 1 172 ? -2.706 3.274 13.660 1.00 97.75 172 GLY A CA 1
ATOM 1328 C C . GLY A 1 172 ? -1.745 3.064 12.502 1.00 97.75 172 GLY A C 1
ATOM 1329 O O . GLY A 1 172 ? -2.083 3.412 11.375 1.00 97.75 172 GLY A O 1
ATOM 1330 N N . VAL A 1 173 ? -0.578 2.483 12.763 1.00 97.88 173 VAL A N 1
ATOM 1331 C CA . VAL A 1 173 ? 0.387 2.082 11.731 1.00 97.88 173 VAL A CA 1
ATOM 1332 C C . VAL A 1 173 ? 0.306 0.572 11.587 1.00 97.88 173 VAL A C 1
ATOM 1334 O O . VAL A 1 173 ? 0.635 -0.147 12.529 1.00 97.88 173 VAL A O 1
ATOM 1337 N N . VAL A 1 174 ? -0.135 0.084 10.429 1.00 97.44 174 VAL A N 1
ATOM 1338 C CA . VAL A 1 174 ? -0.317 -1.353 10.187 1.00 97.44 174 VAL A CA 1
ATOM 1339 C C . VAL A 1 174 ? 0.423 -1.764 8.929 1.00 97.44 174 VAL A C 1
ATOM 1341 O O . VAL A 1 174 ? 0.133 -1.254 7.850 1.00 97.44 174 VAL A O 1
ATOM 1344 N N . TYR A 1 175 ? 1.328 -2.731 9.052 1.00 96.62 175 TYR A N 1
ATOM 1345 C CA . TYR A 1 175 ? 1.947 -3.394 7.914 1.00 96.62 175 TYR A CA 1
ATOM 1346 C C . TYR A 1 175 ? 1.285 -4.760 7.691 1.00 96.62 175 TYR A C 1
ATOM 1348 O O . TYR A 1 175 ? 1.579 -5.746 8.369 1.00 96.62 175 TYR A O 1
ATOM 1356 N N . ASP A 1 176 ? 0.396 -4.832 6.702 1.00 95.25 176 ASP A N 1
ATOM 1357 C CA . ASP A 1 176 ? -0.283 -6.064 6.303 1.00 95.25 176 ASP A CA 1
ATOM 1358 C C . ASP A 1 176 ? 0.386 -6.753 5.106 1.00 95.25 176 ASP A C 1
ATOM 1360 O O . ASP A 1 176 ? 1.019 -6.125 4.260 1.00 95.25 176 ASP A O 1
ATOM 1364 N N . GLN A 1 177 ? 0.249 -8.077 5.036 1.00 92.44 177 GLN A N 1
ATOM 1365 C CA . GLN A 1 177 ? 0.845 -8.893 3.977 1.00 92.44 177 GLN A CA 1
ATOM 1366 C C . GLN A 1 177 ? 0.194 -8.693 2.595 1.00 92.44 177 GLN A C 1
ATOM 1368 O O . GLN A 1 177 ? 0.836 -8.985 1.587 1.00 92.44 177 GLN A O 1
ATOM 1373 N N . VAL A 1 178 ? -1.065 -8.241 2.548 1.00 91.50 178 VAL A N 1
ATOM 1374 C CA . VAL A 1 178 ? -1.825 -7.966 1.321 1.00 91.50 178 VAL A CA 1
ATOM 1375 C C . VAL A 1 178 ? -1.918 -6.466 1.084 1.00 91.50 178 VAL A C 1
ATOM 1377 O O . VAL A 1 178 ? -1.559 -5.996 0.009 1.00 91.50 178 VAL A O 1
ATOM 1380 N N . ASP A 1 179 ? -2.373 -5.717 2.089 1.00 91.75 179 ASP A N 1
ATOM 1381 C CA . ASP A 1 179 ? -2.666 -4.288 1.926 1.00 91.75 179 ASP A CA 1
ATOM 1382 C C . ASP A 1 179 ? -1.419 -3.397 2.094 1.00 91.75 179 ASP A C 1
ATOM 1384 O O . ASP A 1 179 ? -1.468 -2.205 1.800 1.00 91.75 179 ASP A O 1
ATOM 1388 N N . GLY A 1 180 ? -0.288 -3.953 2.543 1.00 93.19 180 GLY A N 1
ATOM 1389 C CA . GLY A 1 180 ? 0.961 -3.217 2.743 1.00 93.19 180 GLY A CA 1
ATOM 1390 C C . GLY A 1 180 ? 0.956 -2.321 3.982 1.00 93.19 180 GLY A C 1
ATOM 1391 O O . GLY A 1 180 ? 0.195 -2.542 4.928 1.00 93.19 180 GLY A O 1
ATOM 1392 N N . LEU A 1 181 ? 1.835 -1.316 3.987 1.00 94.00 181 LEU A N 1
ATOM 1393 C CA . LEU A 1 181 ? 1.929 -0.326 5.060 1.00 94.00 181 LEU A CA 1
ATOM 1394 C C . LEU A 1 181 ? 0.805 0.711 4.930 1.00 94.00 181 LEU A C 1
ATOM 1396 O O . LEU A 1 181 ? 0.742 1.437 3.942 1.00 94.00 181 LEU A O 1
ATOM 1400 N N . ASN A 1 182 ? -0.056 0.788 5.940 1.00 95.06 182 ASN A N 1
ATOM 1401 C CA . ASN A 1 182 ? -1.219 1.668 5.987 1.00 95.06 182 ASN A CA 1
ATOM 1402 C C . ASN A 1 182 ? -1.254 2.476 7.287 1.00 95.06 182 ASN A C 1
ATOM 1404 O O . ASN A 1 182 ? -0.752 2.035 8.325 1.00 95.06 182 ASN A O 1
ATOM 1408 N N . PHE A 1 183 ? -1.906 3.636 7.215 1.00 96.31 183 PHE A N 1
ATOM 1409 C CA . PHE A 1 183 ? -2.047 4.583 8.314 1.00 96.31 183 PHE A CA 1
ATOM 1410 C C . PHE A 1 183 ? -3.519 4.920 8.546 1.00 96.31 183 PHE A C 1
ATOM 1412 O O . PHE A 1 183 ? -4.256 5.167 7.592 1.00 96.31 183 PHE A O 1
ATOM 1419 N N . TYR A 1 184 ? -3.942 4.945 9.808 1.00 96.88 184 TYR A N 1
ATOM 1420 C CA . TYR A 1 184 ? -5.351 5.052 10.174 1.00 96.88 184 TYR A CA 1
ATOM 1421 C C . TYR A 1 184 ? -5.571 6.082 11.291 1.00 96.88 184 TYR A C 1
ATOM 1423 O O . TYR A 1 184 ? -5.062 5.908 12.396 1.00 96.88 184 TYR A O 1
ATOM 1431 N N . ALA A 1 185 ? -6.349 7.134 11.017 1.00 96.81 185 ALA A N 1
ATOM 1432 C CA . ALA A 1 185 ? -6.703 8.163 12.001 1.00 96.81 185 ALA A CA 1
ATOM 1433 C C . ALA A 1 185 ? -7.612 7.622 13.113 1.00 96.81 185 ALA A C 1
ATOM 1435 O O . ALA A 1 185 ? -8.542 6.852 12.853 1.00 96.81 185 ALA A O 1
ATOM 1436 N N . ASP A 1 186 ? -7.377 8.069 14.343 1.00 97.06 186 ASP A N 1
ATOM 1437 C CA . ASP A 1 186 ? -8.127 7.720 15.554 1.00 97.06 186 ASP A CA 1
ATOM 1438 C C . ASP A 1 186 ? -8.264 6.205 15.788 1.00 97.06 186 ASP A C 1
ATOM 1440 O O . ASP A 1 186 ? -9.234 5.718 16.382 1.00 97.06 186 ASP A O 1
ATOM 1444 N N . TYR A 1 187 ? -7.286 5.427 15.320 1.00 97.31 187 TYR A N 1
ATOM 1445 C CA . TYR A 1 187 ? -7.346 3.968 15.381 1.00 97.31 187 TYR A CA 1
ATOM 1446 C C . TYR A 1 187 ? -7.339 3.435 16.823 1.00 97.31 187 TYR A C 1
ATOM 1448 O O . TYR A 1 187 ? -7.966 2.413 17.097 1.00 97.31 187 TYR A O 1
ATOM 1456 N N . GLY A 1 188 ? -6.729 4.158 17.771 1.00 97.31 188 GLY A N 1
ATOM 1457 C CA . GLY A 1 188 ? -6.815 3.848 19.201 1.00 97.31 188 GLY A CA 1
ATOM 1458 C C . GLY A 1 188 ? -8.251 3.886 19.725 1.00 97.31 188 GLY A C 1
ATOM 1459 O O . GLY A 1 188 ? -8.705 2.924 20.341 1.00 97.31 188 GLY A O 1
ATOM 1460 N N . MET A 1 189 ? -9.015 4.931 19.381 1.00 96.69 189 MET A N 1
ATOM 1461 C CA . MET A 1 189 ? -10.432 5.039 19.756 1.00 96.69 189 MET A CA 1
ATOM 1462 C C . MET A 1 189 ? -11.271 3.927 19.114 1.00 96.69 189 MET A C 1
ATOM 1464 O O . MET A 1 189 ? -12.207 3.407 19.731 1.00 96.69 189 MET A O 1
ATOM 1468 N N . LEU A 1 190 ? -10.943 3.538 17.877 1.00 97.06 190 LEU A N 1
ATOM 1469 C CA . LEU A 1 190 ? -11.595 2.399 17.240 1.00 97.06 190 LEU A CA 1
ATOM 1470 C C . LEU A 1 190 ? -11.267 1.094 17.974 1.00 97.06 190 LEU A C 1
ATOM 1472 O O . LEU A 1 190 ? -12.175 0.308 18.229 1.00 97.06 190 LEU A O 1
ATOM 1476 N N . ARG A 1 191 ? -10.009 0.870 18.367 1.00 97.50 191 ARG A N 1
ATOM 1477 C CA . ARG A 1 191 ? -9.619 -0.309 19.151 1.00 97.50 191 ARG A CA 1
ATOM 1478 C C . ARG A 1 191 ? -10.361 -0.372 20.482 1.00 97.50 191 ARG A C 1
ATOM 1480 O O . ARG A 1 191 ? -10.884 -1.429 20.827 1.00 97.50 191 ARG A O 1
ATOM 1487 N N . ASP A 1 192 ? -10.464 0.750 21.186 1.00 96.94 192 ASP A N 1
ATOM 1488 C CA . ASP A 1 192 ? -11.174 0.838 22.463 1.00 96.94 192 ASP A CA 1
ATOM 1489 C C . ASP A 1 192 ? -12.655 0.468 22.325 1.00 96.94 192 ASP A C 1
ATOM 1491 O O . ASP A 1 192 ? -13.198 -0.225 23.186 1.00 96.94 192 ASP A O 1
ATOM 1495 N N . LEU A 1 193 ? -13.304 0.853 21.217 1.00 96.75 193 LEU A N 1
ATOM 1496 C CA . LEU A 1 193 ? -14.677 0.434 20.917 1.00 96.75 193 LEU A CA 1
ATOM 1497 C C . LEU A 1 193 ? -14.811 -1.094 20.838 1.00 96.75 193 LEU A C 1
ATOM 1499 O O . LEU A 1 193 ? -15.776 -1.649 21.362 1.00 96.75 193 LEU A O 1
ATOM 1503 N N . PHE A 1 194 ? -13.860 -1.771 20.189 1.00 97.31 194 PHE A N 1
ATOM 1504 C CA . PHE A 1 194 ? -13.863 -3.231 20.083 1.00 97.31 194 PHE A CA 1
ATOM 1505 C C . PHE A 1 194 ? -13.476 -3.911 21.396 1.00 97.31 194 PHE A C 1
ATOM 1507 O O . PHE A 1 194 ? -14.060 -4.936 21.734 1.00 97.31 194 PHE A O 1
ATOM 1514 N N . ALA A 1 195 ? -12.580 -3.325 22.187 1.00 97.12 195 ALA A N 1
ATOM 1515 C CA . ALA A 1 195 ? -12.263 -3.826 23.521 1.00 97.12 195 ALA A CA 1
ATOM 1516 C C . ALA A 1 195 ? -13.434 -3.654 24.511 1.00 97.12 195 ALA A C 1
ATOM 1518 O O . ALA A 1 195 ? -13.604 -4.470 25.416 1.00 97.12 195 ALA A O 1
ATOM 1519 N N . ASN A 1 196 ? -14.256 -2.611 24.344 1.00 96.19 196 ASN A N 1
ATOM 1520 C CA . ASN A 1 196 ? -15.377 -2.299 25.228 1.00 96.19 196 ASN A CA 1
ATOM 1521 C C . ASN A 1 196 ? -16.655 -1.898 24.453 1.00 96.19 196 ASN A C 1
ATOM 1523 O O . ASN A 1 196 ? -16.897 -0.708 24.210 1.00 96.19 196 ASN A O 1
ATOM 1527 N N . PRO A 1 197 ? -17.559 -2.859 24.171 1.00 92.25 197 PRO A N 1
ATOM 1528 C CA . PRO A 1 197 ? -18.818 -2.603 23.467 1.00 92.25 197 PRO A CA 1
ATOM 1529 C C . PRO A 1 197 ? -19.752 -1.587 24.127 1.00 92.25 197 PRO A C 1
ATOM 1531 O O . PRO A 1 197 ? -20.619 -1.040 23.441 1.00 92.25 197 PRO A O 1
ATOM 1534 N N . ALA A 1 198 ? -19.599 -1.280 25.421 1.00 91.81 198 ALA A N 1
ATOM 1535 C CA . ALA A 1 198 ? -20.402 -0.242 26.071 1.00 91.81 198 ALA A CA 1
ATOM 1536 C C . ALA A 1 198 ? -20.169 1.148 25.444 1.00 91.81 198 ALA A C 1
ATOM 1538 O O . ALA A 1 198 ? -21.057 2.006 25.464 1.00 91.81 198 ALA A O 1
ATOM 1539 N N . LEU A 1 199 ? -19.009 1.363 24.811 1.00 92.31 199 LEU A N 1
ATOM 1540 C CA . LEU A 1 199 ? -18.691 2.593 24.084 1.00 92.31 199 LEU A CA 1
ATOM 1541 C C . LEU A 1 199 ? -19.524 2.768 22.808 1.00 92.31 199 LEU A C 1
ATOM 1543 O O . LEU A 1 199 ? -19.634 3.888 22.310 1.00 92.31 199 LEU A O 1
ATOM 1547 N N . THR A 1 200 ? -20.201 1.719 22.327 1.00 86.88 200 THR A N 1
ATOM 1548 C CA . THR A 1 200 ? -21.093 1.796 21.159 1.00 86.88 200 THR A CA 1
ATOM 1549 C C . THR A 1 200 ? -22.261 2.756 21.389 1.00 86.88 200 THR A C 1
ATOM 1551 O O . THR A 1 200 ? -22.834 3.245 20.426 1.00 86.88 200 THR A O 1
ATOM 1554 N N . GLY A 1 201 ? -22.617 3.093 22.635 1.00 85.56 201 GLY A N 1
ATOM 1555 C CA . GLY A 1 201 ? -23.618 4.129 22.927 1.00 85.56 201 GLY A CA 1
ATOM 1556 C C . GLY A 1 201 ? -23.144 5.564 22.650 1.00 85.56 201 GLY A C 1
ATOM 1557 O O . GLY A 1 201 ? -23.962 6.480 22.564 1.00 85.56 201 GLY A O 1
ATOM 1558 N N . ARG A 1 202 ? -21.833 5.789 22.494 1.00 91.31 202 ARG A N 1
ATOM 1559 C CA . ARG A 1 202 ? -21.250 7.121 22.300 1.00 91.31 202 ARG A CA 1
ATOM 1560 C C . ARG A 1 202 ? -21.235 7.492 20.821 1.00 91.31 202 ARG A C 1
ATOM 1562 O O . ARG A 1 202 ? -20.612 6.811 20.007 1.00 91.31 202 ARG A O 1
ATOM 1569 N N . LYS A 1 203 ? -21.840 8.638 20.486 1.00 92.00 203 LYS A N 1
ATOM 1570 C CA . LYS A 1 203 ? -21.933 9.146 19.106 1.00 92.00 203 LYS A CA 1
ATOM 1571 C C . LYS A 1 203 ? -20.573 9.184 18.395 1.00 92.00 203 LYS A C 1
ATOM 1573 O O . LYS A 1 203 ? -20.462 8.642 17.304 1.00 92.00 203 LYS A O 1
ATOM 1578 N N . ARG A 1 204 ? -19.531 9.712 19.054 1.00 93.81 204 ARG A N 1
ATOM 1579 C CA . ARG A 1 204 ? -18.167 9.808 18.495 1.00 93.81 204 ARG A CA 1
ATOM 1580 C C . ARG A 1 204 ? -17.612 8.453 18.022 1.00 93.81 204 ARG A C 1
ATOM 1582 O O . ARG A 1 204 ? -17.056 8.377 16.936 1.00 93.81 204 ARG A O 1
ATOM 1589 N N . HIS A 1 205 ? -17.809 7.380 18.794 1.00 94.31 205 HIS A N 1
ATOM 1590 C CA . HIS A 1 205 ? -17.287 6.048 18.450 1.00 94.31 205 HIS A CA 1
ATOM 1591 C C . HIS A 1 205 ? -18.098 5.404 17.317 1.00 94.31 205 HIS A C 1
ATOM 1593 O O . HIS A 1 205 ? -17.533 4.791 16.413 1.00 94.31 205 HIS A O 1
ATOM 1599 N N . GLN A 1 206 ? -19.427 5.575 17.332 1.00 93.12 206 GLN A N 1
ATOM 1600 C CA . GLN A 1 206 ? -20.270 5.092 16.237 1.00 93.12 206 GLN A CA 1
ATOM 1601 C C . GLN A 1 206 ? -19.949 5.790 14.917 1.00 93.12 206 GLN A C 1
ATOM 1603 O O . GLN A 1 206 ? -19.911 5.139 13.875 1.00 93.12 206 GLN A O 1
ATOM 1608 N N . ASP A 1 207 ? -19.767 7.109 14.955 1.00 95.50 207 ASP A N 1
ATOM 1609 C CA . ASP A 1 207 ? -19.485 7.900 13.764 1.00 95.50 207 ASP A CA 1
ATOM 1610 C C . ASP A 1 207 ? -18.110 7.533 13.197 1.00 95.50 207 ASP A C 1
ATOM 1612 O O . ASP A 1 207 ? -18.023 7.285 11.997 1.00 95.50 207 ASP A O 1
ATOM 1616 N N . LEU A 1 208 ? -17.094 7.321 14.047 1.00 96.19 208 LEU A N 1
ATOM 1617 C CA . LEU A 1 208 ? -15.795 6.806 13.602 1.00 96.19 208 LEU A CA 1
ATOM 1618 C C . LEU A 1 208 ? -15.919 5.445 12.897 1.00 96.19 208 LEU A C 1
ATOM 1620 O O . LEU A 1 208 ? -15.448 5.288 11.771 1.00 96.19 208 LEU A O 1
ATOM 1624 N N . LEU A 1 209 ? -16.599 4.463 13.502 1.00 96.62 209 LEU A N 1
ATOM 1625 C CA . LEU A 1 209 ? -16.772 3.147 12.872 1.00 96.62 209 LEU A CA 1
ATOM 1626 C C . LEU A 1 209 ? -17.585 3.236 11.564 1.00 96.62 209 LEU A C 1
ATOM 1628 O O . LEU A 1 209 ? -17.326 2.492 10.616 1.00 96.62 209 LEU A O 1
ATOM 1632 N N . ARG A 1 210 ? -18.546 4.166 11.461 1.00 96.25 210 ARG A N 1
ATOM 1633 C CA . ARG A 1 210 ? -19.254 4.437 10.197 1.00 96.25 210 ARG A CA 1
ATOM 1634 C C . ARG A 1 210 ? -18.325 5.015 9.138 1.00 96.25 210 ARG A C 1
ATOM 1636 O O . ARG A 1 210 ? -18.448 4.588 7.992 1.00 96.25 210 ARG A O 1
ATOM 1643 N N . THR A 1 211 ? -17.431 5.931 9.501 1.00 96.25 211 THR A N 1
ATOM 1644 C CA . THR A 1 211 ? -16.404 6.463 8.596 1.00 96.25 211 THR A CA 1
ATOM 1645 C C . THR A 1 211 ? -15.525 5.330 8.084 1.00 96.25 211 THR A C 1
ATOM 1647 O O . THR A 1 211 ? -15.474 5.113 6.879 1.00 96.25 211 THR A O 1
ATOM 1650 N N . TYR A 1 212 ? -14.973 4.494 8.968 1.00 96.81 212 TYR A N 1
ATOM 1651 C CA . TYR A 1 212 ? -14.156 3.342 8.565 1.00 96.81 212 TYR A CA 1
ATOM 1652 C C . TYR A 1 212 ? -14.891 2.372 7.638 1.00 96.81 212 TYR A C 1
ATOM 1654 O O . TYR A 1 212 ? -14.289 1.808 6.728 1.00 96.81 212 TYR A O 1
ATOM 1662 N N . LEU A 1 213 ? -16.200 2.176 7.819 1.00 96.56 213 LEU A N 1
ATOM 1663 C CA . LEU A 1 213 ? -16.997 1.341 6.920 1.00 96.56 213 LEU A CA 1
ATOM 1664 C C . LEU A 1 213 ? -17.247 1.990 5.553 1.00 96.56 213 LEU A C 1
ATOM 1666 O O . LEU A 1 213 ? -17.362 1.256 4.576 1.00 96.56 213 LEU A O 1
ATOM 1670 N N . ARG A 1 214 ? -17.378 3.317 5.474 1.00 94.81 214 ARG A N 1
ATOM 1671 C CA . ARG A 1 214 ? -17.834 4.032 4.268 1.00 94.81 214 ARG A CA 1
ATOM 1672 C C . ARG A 1 214 ? -16.707 4.599 3.419 1.00 94.81 214 ARG A C 1
ATOM 1674 O O . ARG A 1 214 ? -16.833 4.569 2.205 1.00 94.81 214 ARG A O 1
ATOM 1681 N N . GLU A 1 215 ? -15.652 5.102 4.047 1.00 94.69 215 GLU A N 1
ATOM 1682 C CA . GLU A 1 215 ? -14.586 5.823 3.359 1.00 94.69 215 GLU A CA 1
ATOM 1683 C C . GLU A 1 215 ? -13.861 4.902 2.370 1.00 94.69 215 GLU A C 1
ATOM 1685 O O . GLU A 1 215 ? -13.470 3.783 2.726 1.00 94.69 215 GLU A O 1
ATOM 1690 N N . GLU A 1 216 ? -13.695 5.356 1.127 1.00 90.69 216 GLU A N 1
ATOM 1691 C CA . GLU A 1 216 ? -13.043 4.577 0.066 1.00 90.69 216 GLU A CA 1
ATOM 1692 C C . GLU A 1 216 ? -11.521 4.536 0.218 1.00 90.69 216 GLU A C 1
ATOM 1694 O O . GLU A 1 216 ? -10.890 3.585 -0.225 1.00 90.69 216 GLU A O 1
ATOM 1699 N N . SER A 1 217 ? -10.921 5.505 0.911 1.00 88.81 217 SER A N 1
ATOM 1700 C CA . SER A 1 217 ? -9.485 5.492 1.217 1.00 88.81 217 SER A CA 1
ATOM 1701 C C . SER A 1 217 ? -9.103 4.475 2.300 1.00 88.81 217 SER A C 1
ATOM 1703 O O . SER A 1 217 ? -7.929 4.148 2.451 1.00 88.81 217 SER A O 1
ATOM 1705 N N . ILE A 1 218 ? -10.079 3.944 3.049 1.00 94.06 218 ILE A N 1
ATOM 1706 C CA . ILE A 1 218 ? -9.852 2.990 4.138 1.00 94.06 218 ILE A CA 1
ATOM 1707 C C . ILE A 1 218 ? -10.221 1.588 3.650 1.00 94.06 218 ILE A C 1
ATOM 1709 O O . ILE A 1 218 ? -11.385 1.304 3.355 1.00 94.06 218 ILE A O 1
ATOM 1713 N N . THR A 1 219 ? -9.254 0.674 3.595 1.00 93.94 219 THR A N 1
ATOM 1714 C CA . THR A 1 219 ? -9.507 -0.729 3.229 1.00 93.94 219 THR A CA 1
ATOM 1715 C C . THR A 1 219 ? -10.331 -1.450 4.316 1.00 93.94 219 THR A C 1
ATOM 1717 O O . THR A 1 219 ? -10.519 -0.941 5.424 1.00 93.94 219 THR A O 1
ATOM 1720 N N . PRO A 1 220 ? -10.853 -2.665 4.065 1.00 96.19 220 PRO A N 1
ATOM 1721 C CA . PRO A 1 220 ? -11.487 -3.472 5.111 1.00 96.19 220 PRO A CA 1
ATOM 1722 C C . PRO A 1 220 ? -10.537 -3.937 6.235 1.00 96.19 220 PRO A C 1
ATOM 1724 O O . PRO A 1 220 ? -11.013 -4.520 7.215 1.00 96.19 220 PRO A O 1
ATOM 1727 N N . LEU A 1 221 ? -9.221 -3.733 6.094 1.00 96.62 221 LEU A N 1
ATOM 1728 C CA . LEU A 1 221 ? -8.189 -4.272 6.981 1.00 96.62 221 LEU A CA 1
ATOM 1729 C C . LEU A 1 221 ? -8.385 -3.923 8.463 1.00 96.62 221 LEU A C 1
ATOM 1731 O O . LEU A 1 221 ? -8.388 -4.864 9.260 1.00 96.62 221 LEU A O 1
ATOM 1735 N N . PRO A 1 222 ? -8.597 -2.651 8.866 1.00 97.31 222 PRO A N 1
ATOM 1736 C CA . PRO A 1 222 ? -8.709 -2.301 10.285 1.00 97.31 222 PRO A CA 1
ATOM 1737 C C . PRO A 1 222 ? -9.832 -3.075 10.970 1.00 97.31 222 PRO A C 1
ATOM 1739 O O . PRO A 1 222 ? -9.676 -3.606 12.063 1.00 97.31 222 PRO A O 1
ATOM 1742 N N . ILE A 1 223 ? -10.966 -3.215 10.282 1.00 97.75 223 ILE A N 1
ATOM 1743 C CA . ILE A 1 223 ? -12.136 -3.912 10.811 1.00 97.75 223 ILE A CA 1
ATOM 1744 C C . ILE A 1 223 ? -11.858 -5.413 10.933 1.00 97.75 223 ILE A C 1
ATOM 1746 O O . ILE A 1 223 ? -12.198 -6.026 11.944 1.00 97.75 223 ILE A O 1
ATOM 1750 N N . ARG A 1 224 ? -11.223 -6.019 9.923 1.00 96.94 224 ARG A N 1
ATOM 1751 C CA . ARG A 1 224 ? -10.835 -7.438 9.968 1.00 96.94 224 ARG A CA 1
ATOM 1752 C C . ARG A 1 224 ? -9.867 -7.727 11.111 1.00 96.94 224 ARG A C 1
ATOM 1754 O O . ARG A 1 224 ? -10.048 -8.720 11.805 1.00 96.94 224 ARG A O 1
ATOM 1761 N N . ARG A 1 225 ? -8.883 -6.854 11.334 1.00 96.75 225 ARG A N 1
ATOM 1762 C CA . ARG A 1 225 ? -7.927 -7.000 12.438 1.00 96.75 225 ARG A CA 1
ATOM 1763 C C . ARG A 1 225 ? -8.596 -6.874 13.793 1.00 96.75 225 ARG A C 1
ATOM 1765 O O . ARG A 1 225 ? -8.450 -7.764 14.620 1.00 96.75 225 ARG A O 1
ATOM 1772 N N . LEU A 1 226 ? -9.392 -5.829 13.996 1.00 97.81 226 LEU A N 1
ATOM 1773 C CA . LEU A 1 226 ? -10.068 -5.602 15.272 1.00 97.81 226 LEU A CA 1
ATOM 1774 C C . LEU A 1 226 ? -11.062 -6.716 15.612 1.00 97.81 226 LEU A C 1
ATOM 1776 O O . LEU A 1 226 ? -11.130 -7.160 16.750 1.00 97.81 226 LEU A O 1
ATOM 1780 N N . THR A 1 227 ? -11.795 -7.226 14.627 1.00 97.75 227 THR A N 1
ATOM 1781 C CA . THR A 1 227 ? -12.722 -8.347 14.852 1.00 97.75 227 THR A CA 1
ATOM 1782 C C . THR A 1 227 ? -12.009 -9.670 15.123 1.00 97.75 227 THR A C 1
ATOM 1784 O O . THR A 1 227 ? -12.529 -10.484 15.878 1.00 97.75 227 THR A O 1
ATOM 1787 N N . ALA A 1 228 ? -10.816 -9.878 14.559 1.00 96.81 228 ALA A N 1
ATOM 1788 C CA . ALA A 1 228 ? -9.974 -11.027 14.883 1.00 96.81 228 ALA A CA 1
ATOM 1789 C C . ALA A 1 228 ? -9.303 -10.898 16.262 1.00 96.81 228 ALA A C 1
ATOM 1791 O O . ALA A 1 228 ? -9.169 -11.895 16.965 1.00 96.81 228 ALA A O 1
ATOM 1792 N N . ALA A 1 229 ? -8.902 -9.687 16.658 1.00 96.81 229 ALA A N 1
ATOM 1793 C CA . ALA A 1 229 ? -8.294 -9.409 17.959 1.00 96.81 229 ALA A CA 1
ATOM 1794 C C . ALA A 1 229 ? -9.314 -9.437 19.111 1.00 96.81 229 ALA A C 1
ATOM 1796 O O . ALA A 1 229 ? -8.966 -9.791 20.235 1.00 96.81 229 ALA A O 1
ATOM 1797 N N . PHE A 1 230 ? -10.572 -9.089 18.829 1.00 97.56 230 PHE A N 1
ATOM 1798 C CA . PHE A 1 230 ? -11.654 -9.010 19.809 1.00 97.56 230 PHE A CA 1
ATOM 1799 C C . PHE A 1 230 ? -12.894 -9.814 19.360 1.00 97.56 230 PHE A C 1
ATOM 1801 O O . PHE A 1 230 ? -13.966 -9.237 19.145 1.00 97.56 230 PHE A O 1
ATOM 1808 N N . PRO A 1 231 ? -12.781 -11.148 19.201 1.00 96.81 231 PRO A N 1
ATOM 1809 C CA . PRO A 1 231 ? -13.862 -11.968 18.649 1.00 96.81 231 PRO A CA 1
ATOM 1810 C C . PRO A 1 231 ? -15.114 -11.977 19.540 1.00 96.81 231 PRO A C 1
ATOM 1812 O O . PRO A 1 231 ? -16.230 -11.912 19.030 1.00 96.81 231 PRO A O 1
ATOM 1815 N N . GLU A 1 232 ? -14.935 -11.967 20.863 1.00 96.12 232 GLU A N 1
ATOM 1816 C CA . GLU A 1 232 ? -16.029 -12.047 21.846 1.00 96.12 232 GLU A CA 1
ATOM 1817 C C . GLU A 1 232 ? -16.920 -10.795 21.882 1.00 96.12 232 GLU A C 1
ATOM 1819 O O . GLU A 1 232 ? -18.078 -10.837 22.296 1.00 96.12 232 GLU A O 1
ATOM 1824 N N . THR A 1 233 ? -16.386 -9.651 21.458 1.00 96.94 233 THR A N 1
ATOM 1825 C CA . THR A 1 233 ? -17.048 -8.344 21.560 1.00 96.94 233 THR A CA 1
ATOM 1826 C C . THR A 1 233 ? -17.450 -7.774 20.202 1.00 96.94 233 THR A C 1
ATOM 1828 O O . THR A 1 233 ? -18.339 -6.918 20.145 1.00 96.94 233 THR A O 1
ATOM 1831 N N . ALA A 1 234 ? -16.860 -8.266 19.107 1.00 96.69 234 ALA A N 1
ATOM 1832 C CA . ALA A 1 234 ? -17.142 -7.840 17.737 1.00 96.69 234 ALA A CA 1
ATOM 1833 C C . ALA A 1 234 ? -18.645 -7.840 17.413 1.00 96.69 234 ALA A C 1
ATOM 1835 O O . ALA A 1 234 ? -19.183 -6.849 16.910 1.00 96.69 234 ALA A O 1
ATOM 1836 N N . ASP A 1 235 ? -19.341 -8.924 17.758 1.00 97.19 235 ASP A N 1
ATOM 1837 C CA . ASP A 1 235 ? -20.782 -9.060 17.556 1.00 97.19 235 ASP A CA 1
ATOM 1838 C C . ASP A 1 235 ? -21.566 -7.943 18.248 1.00 97.19 235 ASP A C 1
ATOM 1840 O O . ASP A 1 235 ? -22.429 -7.313 17.638 1.00 97.19 235 ASP A O 1
ATOM 1844 N N . ALA A 1 236 ? -21.253 -7.662 19.515 1.00 96.69 236 ALA A N 1
ATOM 1845 C CA . ALA A 1 236 ? -21.944 -6.644 20.298 1.00 96.69 236 ALA A CA 1
ATOM 1846 C C . ALA A 1 236 ? -21.755 -5.239 19.703 1.00 96.69 236 ALA A C 1
ATOM 1848 O O . ALA A 1 236 ? -22.729 -4.487 19.587 1.00 96.69 236 ALA A O 1
ATOM 1849 N N . VAL A 1 237 ? -20.537 -4.912 19.257 1.00 96.75 237 VAL A N 1
ATOM 1850 C CA . VAL A 1 237 ? -20.232 -3.641 18.580 1.00 96.75 237 VAL A CA 1
ATOM 1851 C C . VAL A 1 237 ? -21.082 -3.483 17.320 1.00 96.75 237 VAL A C 1
ATOM 1853 O O . VAL A 1 237 ? -21.756 -2.465 17.140 1.00 96.75 237 VAL A O 1
ATOM 1856 N N . PHE A 1 238 ? -21.113 -4.499 16.453 1.00 96.62 238 PHE A N 1
ATOM 1857 C CA . PHE A 1 238 ? -21.867 -4.412 15.203 1.00 96.62 238 PHE A CA 1
ATOM 1858 C C . PHE A 1 238 ? -23.382 -4.461 15.404 1.00 96.62 238 PHE A C 1
ATOM 1860 O O . PHE A 1 238 ? -24.092 -3.711 14.732 1.00 96.62 238 PHE A O 1
ATOM 1867 N N . ARG A 1 239 ? -23.896 -5.255 16.351 1.00 95.81 239 ARG A N 1
ATOM 1868 C CA . ARG A 1 239 ? -25.321 -5.236 16.729 1.00 95.81 239 ARG A CA 1
ATOM 1869 C C . ARG A 1 239 ? -25.743 -3.840 17.178 1.00 95.81 239 ARG A C 1
ATOM 1871 O O . ARG A 1 239 ? -26.766 -3.338 16.711 1.00 95.81 239 ARG A O 1
ATOM 1878 N N . GLY A 1 240 ? -24.936 -3.196 18.026 1.00 92.62 240 GLY A N 1
ATOM 1879 C CA . GLY A 1 240 ? -25.184 -1.834 18.500 1.00 92.62 240 GLY A CA 1
ATOM 1880 C C . GLY A 1 240 ? -25.117 -0.792 17.380 1.00 92.62 240 GLY A C 1
ATOM 1881 O O . GLY A 1 240 ? -26.000 0.061 17.272 1.00 92.62 240 GLY A O 1
ATOM 1882 N N . LEU A 1 241 ? -24.119 -0.888 16.497 1.00 93.88 241 LEU A N 1
ATOM 1883 C CA . LEU A 1 241 ? -23.944 0.042 15.381 1.00 93.88 241 LEU A CA 1
ATOM 1884 C C . LEU A 1 241 ? -25.058 -0.068 14.331 1.00 93.88 241 LEU A C 1
ATOM 1886 O O . LEU A 1 241 ? -25.583 0.948 13.865 1.00 93.88 241 LEU A O 1
ATOM 1890 N N . LEU A 1 242 ? -25.370 -1.301 13.921 1.00 93.31 242 LEU A N 1
ATOM 1891 C CA . LEU A 1 242 ? -26.304 -1.610 12.838 1.00 93.31 242 LEU A CA 1
ATOM 1892 C C . LEU A 1 242 ? -27.757 -1.656 13.315 1.00 93.31 242 LEU A C 1
ATOM 1894 O O . LEU A 1 242 ? -28.658 -1.645 12.480 1.00 93.31 242 LEU A O 1
ATOM 1898 N N . ARG A 1 243 ? -27.983 -1.700 14.636 1.00 91.69 243 ARG A N 1
ATOM 1899 C CA . ARG A 1 243 ? -29.293 -1.945 15.264 1.00 91.69 243 ARG A CA 1
ATOM 1900 C C . ARG A 1 243 ? -29.931 -3.249 14.776 1.00 91.69 243 ARG A C 1
ATOM 1902 O O . ARG A 1 243 ? -31.136 -3.324 14.558 1.00 91.69 243 ARG A O 1
ATOM 1909 N N . GLN A 1 244 ? -29.103 -4.273 14.585 1.00 93.69 244 GLN A N 1
ATOM 1910 C CA . GLN A 1 244 ? -29.510 -5.592 14.103 1.00 93.69 244 GLN A CA 1
ATOM 1911 C C . GLN A 1 244 ? -29.139 -6.646 15.150 1.00 93.69 244 GLN A C 1
ATOM 1913 O O . GLN A 1 244 ? -27.985 -7.062 15.178 1.00 93.69 244 GLN A O 1
ATOM 1918 N N . PRO A 1 245 ? -30.071 -7.086 16.017 1.00 92.31 245 PRO A N 1
ATOM 1919 C CA . PRO A 1 245 ? -29.748 -7.979 17.134 1.00 92.31 245 PRO A CA 1
ATOM 1920 C C . PRO A 1 245 ? -29.274 -9.369 16.688 1.00 92.31 245 PRO A C 1
ATOM 1922 O O . PRO A 1 245 ? -28.464 -9.975 17.377 1.00 92.31 245 PRO A O 1
ATOM 1925 N N . GLY A 1 246 ? -29.720 -9.848 15.522 1.00 95.00 246 GLY A N 1
ATOM 1926 C CA . GLY A 1 246 ? -29.287 -11.125 14.941 1.00 95.00 246 GLY A CA 1
ATOM 1927 C C . GLY A 1 246 ? -27.944 -11.078 14.204 1.00 95.00 246 GLY A C 1
ATOM 1928 O O . GLY A 1 246 ? -27.565 -12.069 13.593 1.00 95.00 246 GLY A O 1
ATOM 1929 N N . PHE A 1 247 ? -27.233 -9.944 14.205 1.00 97.06 247 PHE A N 1
ATOM 1930 C CA . PHE A 1 247 ? -25.936 -9.854 13.534 1.00 97.06 247 PHE A CA 1
ATOM 1931 C C . PHE A 1 247 ? -24.880 -10.699 14.263 1.00 97.06 247 PHE A C 1
ATOM 1933 O O . PHE A 1 247 ? -24.765 -10.650 15.488 1.00 97.06 247 PHE A O 1
ATOM 1940 N N . THR A 1 248 ? -24.078 -11.416 13.488 1.00 97.31 248 THR A N 1
ATOM 1941 C CA . THR A 1 248 ? -22.911 -12.202 13.917 1.00 97.31 248 THR A CA 1
ATOM 1942 C C . THR A 1 248 ? -21.783 -11.927 12.928 1.00 97.31 248 THR A C 1
ATOM 1944 O O . THR A 1 248 ? -21.998 -11.924 11.711 1.00 97.31 248 THR A O 1
ATOM 1947 N N . TRP A 1 249 ? -20.579 -11.648 13.415 1.00 97.25 249 TRP A N 1
ATOM 1948 C CA . TRP A 1 249 ? -19.450 -11.307 12.556 1.00 97.25 249 TRP A CA 1
ATOM 1949 C C . TRP A 1 249 ? -19.036 -12.480 11.663 1.00 97.25 249 TRP A C 1
ATOM 1951 O O . TRP A 1 249 ? -18.773 -12.281 10.475 1.00 97.25 249 TRP A O 1
ATOM 1961 N N . SER A 1 250 ? -19.042 -13.698 12.207 1.00 96.00 250 SER A N 1
ATOM 1962 C CA . SER A 1 250 ? -18.680 -14.927 11.492 1.00 96.00 250 SER A CA 1
ATOM 1963 C C . SER A 1 250 ? -19.557 -15.189 10.263 1.00 96.00 250 SER A C 1
ATOM 1965 O O . SER A 1 250 ? -19.035 -15.582 9.221 1.00 96.00 250 SER A O 1
ATOM 1967 N N . GLU A 1 251 ? -20.865 -14.931 10.346 1.00 96.75 251 GLU A N 1
ATOM 1968 C CA . GLU A 1 251 ? -21.804 -15.195 9.246 1.00 96.75 251 GLU A CA 1
ATOM 1969 C C . GLU A 1 251 ? -21.995 -13.966 8.346 1.00 96.75 251 GLU A C 1
ATOM 1971 O O . GLU A 1 251 ? -22.059 -14.076 7.120 1.00 96.75 251 GLU A O 1
ATOM 1976 N N . HIS A 1 252 ? -22.063 -12.770 8.936 1.00 97.81 252 HIS A N 1
ATOM 1977 C CA . HIS A 1 252 ? -22.508 -11.561 8.240 1.00 97.81 252 HIS A CA 1
ATOM 1978 C C . HIS A 1 252 ? -21.377 -10.576 7.918 1.00 97.81 252 HIS A C 1
ATOM 1980 O O . HIS A 1 252 ? -21.549 -9.712 7.051 1.00 97.81 252 HIS A O 1
ATOM 1986 N N . GLY A 1 253 ? -20.219 -10.677 8.578 1.00 96.88 253 GLY A N 1
ATOM 1987 C CA . GLY A 1 253 ? -19.129 -9.701 8.482 1.00 96.88 253 GLY A CA 1
ATOM 1988 C C . GLY A 1 253 ? -18.581 -9.542 7.065 1.00 96.88 253 GLY A C 1
ATOM 1989 O O . GLY A 1 253 ? -18.452 -8.426 6.561 1.00 96.88 253 GLY A O 1
ATOM 1990 N N . ASN A 1 254 ? -18.348 -10.653 6.361 1.00 96.00 254 ASN A N 1
ATOM 1991 C CA . ASN A 1 254 ? -17.852 -10.611 4.982 1.00 96.00 254 ASN A CA 1
ATOM 1992 C C . ASN A 1 254 ? -18.869 -9.965 4.021 1.00 96.00 254 ASN A C 1
ATOM 1994 O O . ASN A 1 254 ? -18.513 -9.116 3.205 1.00 96.00 254 ASN A O 1
ATOM 1998 N N . ALA A 1 255 ? -20.154 -10.309 4.153 1.00 97.00 255 ALA A N 1
ATOM 1999 C CA . ALA A 1 255 ? -21.217 -9.697 3.357 1.00 97.00 255 ALA A CA 1
ATOM 2000 C C . ALA A 1 255 ? -21.354 -8.193 3.651 1.00 97.00 255 ALA A C 1
ATOM 2002 O O . ALA A 1 255 ? -21.542 -7.394 2.731 1.00 97.00 255 ALA A O 1
ATOM 2003 N N . LEU A 1 256 ? -21.204 -7.788 4.918 1.00 97.25 256 LEU A N 1
ATOM 2004 C CA . LEU A 1 256 ? -21.184 -6.382 5.312 1.00 97.25 256 LEU A CA 1
ATOM 2005 C C . LEU A 1 256 ? -20.034 -5.629 4.637 1.00 97.25 256 LEU A C 1
ATOM 2007 O O . LEU A 1 256 ? -20.285 -4.580 4.043 1.00 97.25 256 LEU A O 1
ATOM 2011 N N . LEU A 1 257 ? -18.806 -6.151 4.712 1.00 96.81 257 LEU A N 1
ATOM 2012 C CA . LEU A 1 257 ? -17.631 -5.509 4.120 1.00 96.81 257 LEU A CA 1
ATOM 2013 C C . LEU A 1 257 ? -17.747 -5.418 2.597 1.00 96.81 257 LEU A C 1
ATOM 2015 O O . LEU A 1 257 ? -17.540 -4.339 2.053 1.00 96.81 257 LEU A O 1
ATOM 2019 N N . ARG A 1 258 ? -18.177 -6.486 1.914 1.00 95.81 258 ARG A N 1
ATOM 2020 C CA . ARG A 1 258 ? -18.409 -6.471 0.457 1.00 95.81 258 ARG A CA 1
ATOM 2021 C C . ARG A 1 258 ? -19.452 -5.449 0.031 1.00 95.81 258 ARG A C 1
ATOM 2023 O O . ARG A 1 258 ? -19.258 -4.748 -0.953 1.00 95.81 258 ARG A O 1
ATOM 2030 N N . ARG A 1 259 ? -20.540 -5.321 0.794 1.00 95.81 259 ARG A N 1
ATOM 2031 C CA . ARG A 1 259 ? -21.579 -4.319 0.525 1.00 95.81 259 ARG A CA 1
ATOM 2032 C C . ARG A 1 259 ? -21.087 -2.891 0.757 1.00 95.81 259 ARG A C 1
ATOM 2034 O O . ARG A 1 259 ? -21.553 -1.975 0.091 1.00 95.81 259 ARG A O 1
ATOM 2041 N N . ARG A 1 260 ? -20.229 -2.678 1.757 1.00 95.88 260 ARG A N 1
ATOM 2042 C CA . ARG A 1 260 ? -19.764 -1.340 2.157 1.00 95.88 260 ARG A CA 1
ATOM 2043 C C . ARG A 1 260 ? -18.536 -0.870 1.384 1.00 95.88 260 ARG A C 1
ATOM 2045 O O . ARG A 1 260 ? -18.373 0.331 1.228 1.00 95.88 260 ARG A O 1
ATOM 2052 N N . LYS A 1 261 ? -17.710 -1.799 0.907 1.00 95.19 261 LYS A N 1
ATOM 2053 C CA . LYS A 1 261 ? -16.458 -1.539 0.192 1.00 95.19 261 LYS A CA 1
ATOM 2054 C C . LYS A 1 261 ? -16.374 -2.383 -1.087 1.00 95.19 261 LYS A C 1
ATOM 2056 O O . LYS A 1 261 ? -15.440 -3.171 -1.213 1.00 95.19 261 LYS A O 1
ATOM 2061 N N . PRO A 1 262 ? -17.350 -2.283 -2.013 1.00 94.38 262 PRO A N 1
ATOM 2062 C CA . PRO A 1 262 ? -17.380 -3.118 -3.217 1.00 94.38 262 PRO A CA 1
ATOM 2063 C C . PRO A 1 262 ? -16.110 -2.961 -4.061 1.00 94.38 262 PRO A C 1
ATOM 2065 O O . PRO A 1 262 ? -15.546 -3.974 -4.462 1.00 94.38 262 PRO A O 1
ATOM 2068 N N . TRP A 1 263 ? -15.597 -1.731 -4.190 1.00 90.94 263 TRP A N 1
ATOM 2069 C CA . TRP A 1 263 ? -14.363 -1.391 -4.910 1.00 90.94 263 TRP A CA 1
ATOM 2070 C C . TRP A 1 263 ? -13.156 -2.255 -4.508 1.00 90.94 263 TRP A C 1
ATOM 2072 O O . TRP A 1 263 ? -12.339 -2.615 -5.351 1.00 90.94 263 TRP A O 1
ATOM 2082 N N . TYR A 1 264 ? -13.056 -2.646 -3.232 1.00 91.38 264 TYR A N 1
ATOM 2083 C CA . TYR A 1 264 ? -11.947 -3.462 -2.729 1.00 91.38 264 TYR A CA 1
ATOM 2084 C C . TYR A 1 264 ? -12.024 -4.912 -3.227 1.00 91.38 264 TYR A C 1
ATOM 2086 O O . TYR A 1 264 ? -11.013 -5.597 -3.329 1.00 91.38 264 TYR A O 1
ATOM 2094 N N . TYR A 1 265 ? -13.232 -5.395 -3.522 1.00 91.00 265 TYR A N 1
ATOM 2095 C CA . TYR A 1 265 ? -13.490 -6.774 -3.942 1.00 91.00 265 TYR A CA 1
ATOM 2096 C C . TYR A 1 265 ? -13.703 -6.924 -5.450 1.00 91.00 265 TYR A C 1
ATOM 2098 O O . TYR A 1 265 ? -13.872 -8.048 -5.916 1.00 91.00 265 TYR A O 1
ATOM 2106 N N . GLU A 1 266 ? -13.719 -5.824 -6.205 1.00 90.25 266 GLU A N 1
ATOM 2107 C CA . GLU A 1 266 ? -13.877 -5.843 -7.664 1.00 90.25 266 GLU A CA 1
ATOM 2108 C C . GLU A 1 266 ? -12.682 -6.478 -8.373 1.00 90.25 266 GLU A C 1
ATOM 2110 O O . GLU A 1 266 ? -12.847 -7.108 -9.416 1.00 90.25 266 GLU A O 1
ATOM 2115 N N . ASN A 1 267 ? -11.485 -6.334 -7.803 1.00 84.62 267 ASN A N 1
ATOM 2116 C CA . ASN A 1 267 ? -10.247 -6.827 -8.386 1.00 84.62 267 ASN A CA 1
ATOM 2117 C C . ASN A 1 267 ? -9.488 -7.699 -7.390 1.00 84.62 267 ASN A C 1
ATOM 2119 O O . ASN A 1 267 ? -9.520 -7.471 -6.181 1.00 84.62 267 ASN A O 1
ATOM 2123 N N . GLU A 1 268 ? -8.751 -8.677 -7.911 1.00 85.31 268 GLU A N 1
ATOM 2124 C CA . GLU A 1 268 ? -7.756 -9.374 -7.104 1.00 85.31 268 GLU A CA 1
ATOM 2125 C C . GLU A 1 268 ? -6.695 -8.378 -6.611 1.00 85.31 268 GLU A C 1
ATOM 2127 O O . GLU A 1 268 ? -6.198 -7.577 -7.416 1.00 85.31 268 GLU A O 1
ATOM 2132 N N . PRO A 1 269 ? -6.310 -8.432 -5.321 1.00 87.06 269 PRO A N 1
ATOM 2133 C CA . PRO A 1 269 ? -5.240 -7.601 -4.801 1.00 87.06 269 PRO A CA 1
ATOM 2134 C C . PRO A 1 269 ? -3.961 -7.748 -5.626 1.00 87.06 269 PRO A C 1
ATOM 2136 O O . PRO A 1 269 ? -3.597 -8.838 -6.081 1.00 87.06 269 PRO A O 1
ATOM 2139 N N . ARG A 1 270 ? -3.256 -6.634 -5.802 1.00 88.81 270 ARG A N 1
ATOM 2140 C CA . ARG A 1 270 ? -1.925 -6.577 -6.410 1.00 88.81 270 ARG A CA 1
ATOM 2141 C C . ARG A 1 270 ? -0.932 -6.090 -5.361 1.00 88.81 270 ARG A C 1
ATOM 2143 O O . ARG A 1 270 ? -1.339 -5.344 -4.472 1.00 88.81 270 ARG A O 1
ATOM 2150 N N . PRO A 1 271 ? 0.347 -6.487 -5.449 1.00 89.88 271 PRO A N 1
ATOM 2151 C CA . PRO A 1 271 ? 1.334 -5.988 -4.512 1.00 89.88 271 PRO A CA 1
ATOM 2152 C C . PRO A 1 271 ? 1.453 -4.465 -4.650 1.00 89.88 271 PRO A C 1
ATOM 2154 O O . PRO A 1 271 ? 1.505 -3.934 -5.758 1.00 89.88 271 PRO A O 1
ATOM 2157 N N . GLY A 1 272 ? 1.527 -3.766 -3.518 1.00 85.94 272 GLY A N 1
ATOM 2158 C CA . GLY A 1 272 ? 1.703 -2.312 -3.454 1.00 85.94 272 GLY A CA 1
ATOM 2159 C C . GLY A 1 272 ? 3.108 -1.829 -3.836 1.00 85.94 272 GLY A C 1
ATOM 2160 O O . GLY A 1 272 ? 3.383 -0.635 -3.772 1.00 85.94 272 GLY A O 1
ATOM 2161 N N . VAL A 1 273 ? 4.008 -2.738 -4.227 1.00 86.50 273 VAL A N 1
ATOM 2162 C CA . VAL A 1 273 ? 5.394 -2.435 -4.606 1.00 86.50 273 VAL A CA 1
ATOM 2163 C C . VAL A 1 273 ? 5.713 -2.988 -5.994 1.00 86.50 273 VAL A C 1
ATOM 2165 O O . VAL A 1 273 ? 5.342 -4.111 -6.337 1.00 86.50 273 VAL A O 1
ATOM 2168 N N . SER A 1 274 ? 6.442 -2.202 -6.788 1.00 87.44 274 SER A N 1
ATOM 2169 C CA . SER A 1 274 ? 6.961 -2.617 -8.095 1.00 87.44 274 SER A CA 1
ATOM 2170 C C . SER A 1 274 ? 8.445 -2.950 -7.993 1.00 87.44 274 SER A C 1
ATOM 2172 O O . SER A 1 274 ? 9.271 -2.075 -7.734 1.00 87.44 274 SER A O 1
ATOM 2174 N N . VAL A 1 275 ? 8.798 -4.218 -8.219 1.00 87.75 275 VAL A N 1
ATOM 2175 C CA . VAL A 1 275 ? 10.197 -4.665 -8.180 1.00 87.75 275 VAL A CA 1
ATOM 2176 C C . VAL A 1 275 ? 10.885 -4.330 -9.499 1.00 87.75 275 VAL A C 1
ATOM 2178 O O . VAL A 1 275 ? 10.621 -4.934 -10.543 1.00 87.75 275 VAL A O 1
ATOM 2181 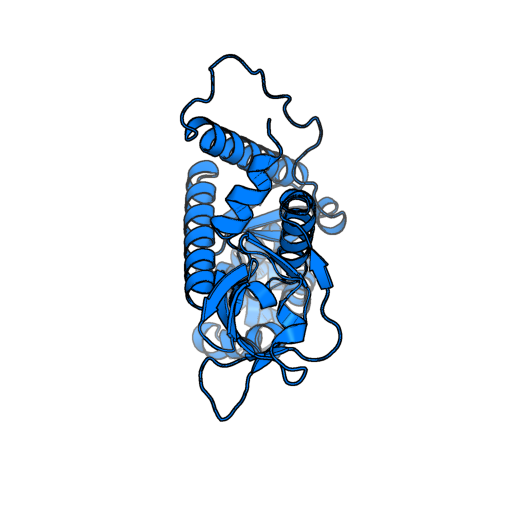N N . ILE A 1 276 ? 11.803 -3.369 -9.442 1.00 88.88 276 ILE A N 1
ATOM 2182 C CA . ILE A 1 276 ? 12.590 -2.936 -10.595 1.00 88.88 276 ILE A CA 1
ATOM 2183 C C . ILE A 1 276 ? 13.514 -4.062 -11.060 1.00 88.88 276 ILE A C 1
ATOM 2185 O O . ILE A 1 276 ? 14.248 -4.653 -10.272 1.00 88.88 276 ILE A O 1
ATOM 2189 N N . GLY A 1 277 ? 13.483 -4.344 -12.361 1.00 87.25 277 GLY A N 1
ATOM 2190 C CA . GLY A 1 277 ? 14.326 -5.354 -12.991 1.00 87.25 277 GLY A CA 1
ATOM 2191 C C . GLY A 1 277 ? 15.818 -5.089 -12.902 1.00 87.25 277 GLY A C 1
ATOM 2192 O O . GLY A 1 277 ? 16.253 -3.935 -12.834 1.00 87.25 277 GLY A O 1
ATOM 2193 N N . ASP A 1 278 ? 16.615 -6.153 -13.000 1.00 89.12 278 ASP A N 1
ATOM 2194 C CA . ASP A 1 278 ? 18.080 -6.071 -12.994 1.00 89.12 278 ASP A CA 1
ATOM 2195 C C . ASP A 1 278 ? 18.582 -5.118 -14.072 1.00 89.12 278 ASP A C 1
ATOM 2197 O O . ASP A 1 278 ? 19.433 -4.265 -13.821 1.00 89.12 278 ASP A O 1
ATOM 2201 N N . ARG A 1 279 ? 17.999 -5.192 -15.275 1.00 91.12 279 ARG A N 1
ATOM 2202 C CA . ARG A 1 279 ? 18.440 -4.351 -16.384 1.00 91.12 279 ARG A CA 1
ATOM 2203 C C . ARG A 1 279 ? 18.162 -2.872 -16.138 1.00 91.12 279 ARG A C 1
ATOM 2205 O O . ARG A 1 279 ? 19.011 -2.039 -16.450 1.00 91.12 279 ARG A O 1
ATOM 2212 N N . LEU A 1 280 ? 16.986 -2.532 -15.618 1.00 91.94 280 LEU A N 1
ATOM 2213 C CA . LEU A 1 280 ? 16.662 -1.148 -15.288 1.00 91.94 280 LEU A CA 1
ATOM 2214 C C . LEU A 1 280 ? 17.539 -0.659 -14.121 1.00 91.94 280 LEU A C 1
ATOM 2216 O O . LEU A 1 280 ? 18.122 0.422 -14.203 1.00 91.94 280 LEU A O 1
ATOM 2220 N N . SER A 1 281 ? 17.745 -1.503 -13.108 1.00 88.88 281 SER A N 1
ATOM 2221 C CA . SER A 1 281 ? 18.654 -1.247 -11.986 1.00 88.88 281 SER A CA 1
ATOM 2222 C C . SER A 1 281 ? 20.094 -0.976 -12.436 1.00 88.88 281 SER A C 1
ATOM 2224 O O . SER A 1 281 ? 20.712 -0.017 -11.976 1.00 88.88 281 SER A O 1
ATOM 2226 N N . GLU A 1 282 ? 20.639 -1.769 -13.361 1.00 89.81 282 GLU A N 1
ATOM 2227 C CA . GLU A 1 282 ? 21.957 -1.538 -13.963 1.00 89.81 282 GLU A CA 1
ATOM 2228 C C . GLU A 1 282 ? 22.042 -0.162 -14.626 1.00 89.81 282 GLU A C 1
ATOM 2230 O O . GLU A 1 282 ? 23.001 0.574 -14.402 1.00 89.81 282 GLU A O 1
ATOM 2235 N N . LEU A 1 283 ? 21.043 0.199 -15.438 1.00 90.19 283 LEU A N 1
ATOM 2236 C CA . LEU A 1 283 ? 21.042 1.462 -16.179 1.00 90.19 283 LEU A CA 1
ATOM 2237 C C . LEU A 1 283 ? 20.965 2.678 -15.249 1.00 90.19 283 LEU A C 1
ATOM 2239 O O . LEU A 1 283 ? 21.616 3.686 -15.518 1.00 90.19 283 LEU A O 1
ATOM 2243 N N . LEU A 1 284 ? 20.234 2.569 -14.136 1.00 87.25 284 LEU A N 1
ATOM 2244 C CA . LEU A 1 284 ? 20.172 3.608 -13.105 1.00 87.25 284 LEU A CA 1
ATOM 2245 C C . LEU A 1 284 ? 21.518 3.787 -12.375 1.00 87.25 284 LEU A C 1
ATOM 2247 O O . LEU A 1 284 ? 21.855 4.902 -11.978 1.00 87.25 284 LEU A O 1
ATOM 2251 N N . ARG A 1 285 ? 22.322 2.720 -12.242 1.00 80.06 285 ARG A N 1
ATOM 2252 C CA . ARG A 1 285 ? 23.639 2.746 -11.570 1.00 80.06 285 ARG A CA 1
ATOM 2253 C C . ARG A 1 285 ? 24.754 3.385 -12.398 1.00 80.06 285 ARG A C 1
ATOM 2255 O O . ARG A 1 285 ? 25.710 3.898 -11.823 1.00 80.06 285 ARG A O 1
ATOM 2262 N N . VAL A 1 286 ? 24.658 3.383 -13.730 1.00 67.00 286 VAL A N 1
ATOM 2263 C CA . VAL A 1 286 ? 25.718 3.911 -14.624 1.00 67.00 286 VAL A CA 1
ATOM 2264 C C . VAL A 1 286 ? 25.965 5.419 -14.428 1.00 67.00 286 VAL A C 1
ATOM 2266 O O . VAL A 1 286 ? 26.987 5.933 -14.864 1.00 67.00 286 VAL A O 1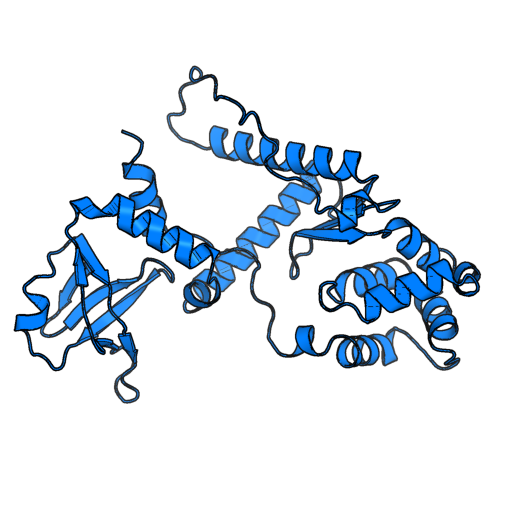
ATOM 2269 N N . ARG A 1 287 ? 25.091 6.126 -13.701 1.00 52.75 287 ARG A N 1
ATOM 2270 C CA . ARG A 1 287 ? 25.250 7.543 -13.344 1.00 52.75 287 ARG A CA 1
ATOM 2271 C C . ARG A 1 287 ? 26.183 7.805 -12.145 1.00 52.75 287 ARG A C 1
ATOM 2273 O O . ARG A 1 287 ? 26.442 8.961 -11.841 1.00 52.75 287 ARG A O 1
ATOM 2280 N N . SER A 1 288 ? 26.667 6.779 -11.444 1.00 41.88 288 SER A N 1
ATOM 2281 C CA . SER A 1 288 ? 27.509 6.954 -10.245 1.00 41.88 288 SER A CA 1
ATOM 2282 C C . SER A 1 288 ? 29.022 6.984 -10.524 1.00 41.88 288 SER A C 1
ATOM 2284 O O . SER A 1 288 ? 29.802 6.708 -9.615 1.00 41.88 288 SER A O 1
ATOM 2286 N N . ARG A 1 289 ? 29.450 7.280 -11.756 1.00 33.00 289 ARG A N 1
ATOM 2287 C CA . ARG A 1 289 ? 30.856 7.521 -12.115 1.00 33.00 289 ARG A CA 1
ATOM 2288 C C . ARG A 1 289 ? 30.996 8.812 -12.898 1.00 33.00 289 ARG A C 1
ATOM 2290 O O . ARG A 1 289 ? 30.096 9.073 -13.727 1.00 33.00 289 ARG A O 1
#

Foldseek 3Di:
DADDDVQFDFDQDQQQRDTAGEHEPVGSVVCPLADHQWDKDFDWDDDPVDPRHIYTDDDMDIGGNVCLQVVLVVSVVCCLVPVVSNPVHVVQQVVLLVVLVVLLVLLCVLVVHQKDKAQQVVVLVSVLVSVVVVVVVVLVPDPPNPPPPPDDPPPDRPDDDDPVQNPARIWMFHADSQPGTDIDGNLVLQLVCLVDVVCLVPPVNLVSVVCLLAPQSHACVSLVVSCVVRVPRNQSSCCSSVVPNPDHCVPCVVVSSCVRHVVNVPDDGTRPDGDRDPSSVVSNCVVVD

Radius of gyration: 24.9 Å; chains: 1; bounding box: 65×33×70 Å

Organism: NCBI:txid310782

Secondary structure (DSSP, 8-state):
--EEETTEEEEE-TTT--EEEEE-TT-GGGGTT--TT-EEEEEEEE-TTSTTEEEEEEEEEEE-GGGHHHHHHHHHHHHHH-GGGGGGSHHHHHHHHHHHHHHHHHHHHHHSSSEEEE-HHHHHHHHHHHHHHHHHHHHHTSTT--TT------SS-S----HHHHTSS-EEEEEETTTEEEEEETHHHHHHHHH-GGGGGSHHHHHHHHHHHH-TTS-SHHHHHHHHH-HHHHHHHHHHHHT-TT--HHHHHHHHHHHH-HHHHSS----S-----HHHHHHHHGGG-